Protein AF-A0A101XLK1-F1 (afdb_monomer_lite)

Foldseek 3Di:
DPPPVFDPADLLLLLLLLLLLVCCPPVVWDAPVVSVVVCVVVVDDDDPVVVVVSVVVCVVLVQWDADPPRTIHGALLVLLVLQCCVLVVVDDPPSRDPVSNVSSLCVLCVVQVNNVADSQLVSLVSVLQQQLCVVVVHDNSVSSVVCRVLDPLRSLVSQFDPDQDQPDFSLVRSCVNSDVVSNVSSVSNFLVSQVSCQVPADWDQAPQRKTWDKDWDDDDLVPTGIHTQWIADPVPGIGRDDPDPRVVVVRVCVSVVPPPPD

Radius of gyration: 22.34 Å; chains: 1; bounding box: 60×36×61 Å

pLDDT: mean 81.14, std 16.39, range [24.73, 98.19]

Sequence (262 aa):
MLLIHDINISYTQLLMLRLILYANHNIGQSSILKLYTQLYSDGIVISIATFYRRLNELIKGGFVGRGARGKYFVTNKGLLLILGLYLLSLFTNGAIDKETYRLALMELKKVWNLVEFSDEEVEAYLRLLFLVGKDYGLDYLNTMNIVSSLGYPKSVLLLLPDKVGGARFIMDDIIEHVGHDKEGLVKSAERVIAKAIIEYFPGITLPDGCRAVIMPRGNGAGNMKIKVLAVNCKLMGYTLRPGCPFMRDLLYSKLNGNFSSI

Structure (mmCIF, N/CA/C/O backbone):
data_AF-A0A101XLK1-F1
#
_entry.id   AF-A0A101XLK1-F1
#
loop_
_atom_site.group_PDB
_atom_site.id
_atom_site.type_symbol
_atom_site.label_atom_id
_atom_site.label_alt_id
_atom_site.label_comp_id
_atom_site.label_asym_id
_atom_site.label_entity_id
_atom_site.label_seq_id
_atom_site.pdbx_PDB_ins_code
_atom_site.Cartn_x
_atom_site.Cartn_y
_atom_site.Cartn_z
_atom_site.occupancy
_atom_site.B_iso_or_equiv
_atom_site.auth_seq_id
_atom_site.auth_comp_id
_atom_site.auth_asym_id
_atom_site.auth_atom_id
_atom_site.pdbx_PDB_model_num
ATOM 1 N N . MET A 1 1 ? 28.433 6.133 -5.435 1.00 24.73 1 MET A N 1
ATOM 2 C CA . MET A 1 1 ? 27.682 4.890 -5.710 1.00 24.73 1 MET A CA 1
ATOM 3 C C . MET A 1 1 ? 27.082 4.418 -4.393 1.00 24.73 1 MET A C 1
ATOM 5 O O . MET A 1 1 ? 27.740 3.699 -3.659 1.00 24.73 1 MET A O 1
ATOM 9 N N . LEU A 1 2 ? 25.891 4.909 -4.036 1.00 25.02 2 LEU A N 1
ATOM 10 C CA . LEU A 1 2 ? 25.140 4.368 -2.901 1.00 25.02 2 LEU A CA 1
ATOM 11 C C . LEU A 1 2 ? 24.513 3.058 -3.376 1.00 25.02 2 LEU A C 1
ATOM 13 O O . LEU A 1 2 ? 23.492 3.053 -4.061 1.00 25.02 2 LEU A O 1
ATOM 17 N N . LEU A 1 3 ? 25.213 1.960 -3.098 1.00 30.16 3 LEU A N 1
ATOM 18 C CA . LEU A 1 3 ? 24.625 0.631 -3.106 1.00 30.16 3 LEU A CA 1
ATOM 19 C C . LEU A 1 3 ? 23.573 0.624 -1.998 1.00 30.16 3 LEU A C 1
ATOM 21 O O . LEU A 1 3 ? 23.909 0.611 -0.817 1.00 30.16 3 LEU A O 1
ATOM 25 N N . ILE A 1 4 ? 22.298 0.644 -2.374 1.00 41.75 4 ILE A N 1
ATOM 26 C CA . ILE A 1 4 ? 21.279 0.077 -1.498 1.00 41.75 4 ILE A CA 1
ATOM 27 C C . ILE A 1 4 ? 21.577 -1.417 -1.527 1.00 41.75 4 ILE A C 1
ATOM 29 O O . ILE A 1 4 ? 21.299 -2.077 -2.527 1.00 41.75 4 ILE A O 1
ATOM 33 N N . HIS A 1 5 ? 22.229 -1.922 -0.482 1.00 42.91 5 HIS A N 1
ATOM 34 C CA . HIS A 1 5 ? 22.707 -3.303 -0.420 1.00 42.91 5 HIS A CA 1
ATOM 35 C C . HIS A 1 5 ? 21.589 -4.358 -0.529 1.00 42.91 5 HIS A C 1
ATOM 37 O O . HIS A 1 5 ? 21.897 -5.519 -0.773 1.00 42.91 5 HIS A O 1
ATOM 43 N N . ASP A 1 6 ? 20.317 -3.945 -0.508 1.00 48.28 6 ASP A N 1
ATOM 44 C CA . ASP A 1 6 ? 19.176 -4.859 -0.453 1.00 48.28 6 ASP A CA 1
ATOM 45 C C . ASP A 1 6 ? 18.206 -4.762 -1.643 1.00 48.28 6 ASP A C 1
ATOM 47 O O . ASP A 1 6 ? 17.243 -5.518 -1.699 1.00 48.28 6 ASP A O 1
ATOM 51 N N . ILE A 1 7 ? 18.422 -3.865 -2.619 1.00 56.25 7 ILE A N 1
ATOM 52 C CA . ILE A 1 7 ? 17.538 -3.727 -3.795 1.00 56.25 7 ILE A CA 1
ATOM 53 C C . ILE A 1 7 ? 18.343 -3.950 -5.078 1.00 56.25 7 ILE A C 1
ATOM 55 O O . ILE A 1 7 ? 18.965 -3.030 -5.604 1.00 56.25 7 ILE A O 1
ATOM 59 N N . ASN A 1 8 ? 18.292 -5.163 -5.638 1.00 64.81 8 ASN A N 1
ATOM 60 C CA . ASN A 1 8 ? 18.942 -5.488 -6.916 1.00 64.81 8 ASN A CA 1
ATOM 61 C C . ASN A 1 8 ? 18.138 -4.955 -8.126 1.00 64.81 8 ASN A C 1
ATOM 63 O O . ASN A 1 8 ? 17.680 -5.721 -8.976 1.00 64.81 8 ASN A O 1
ATOM 67 N N . ILE A 1 9 ? 17.906 -3.639 -8.172 1.00 74.69 9 ILE A N 1
ATOM 68 C CA . ILE A 1 9 ? 17.221 -2.945 -9.270 1.00 74.69 9 ILE A CA 1
ATOM 69 C C . ILE A 1 9 ? 18.115 -1.813 -9.766 1.00 74.69 9 ILE A C 1
ATOM 71 O O . ILE A 1 9 ? 18.479 -0.897 -9.033 1.00 74.69 9 ILE A O 1
ATOM 75 N N . SER A 1 10 ? 18.471 -1.879 -11.044 1.00 79.62 10 SER A N 1
ATOM 76 C CA . SER A 1 10 ? 19.316 -0.882 -11.696 1.00 79.62 10 SER A CA 1
ATOM 77 C C . SER A 1 10 ? 18.567 0.422 -11.979 1.00 79.62 10 SER A C 1
ATOM 79 O O . SER A 1 10 ? 17.358 0.440 -12.210 1.00 79.62 10 SER A O 1
ATOM 81 N N . TYR A 1 11 ? 19.314 1.522 -12.070 1.00 80.69 11 TYR A N 1
ATOM 82 C CA . TYR A 1 11 ? 18.792 2.830 -12.479 1.00 80.69 11 TYR A CA 1
ATOM 83 C C . TYR A 1 11 ? 17.993 2.769 -13.795 1.00 80.69 11 TYR A C 1
ATOM 85 O O . TYR A 1 11 ? 16.888 3.299 -13.890 1.00 80.69 11 TYR A O 1
ATOM 93 N N . THR A 1 12 ? 18.499 2.030 -14.788 1.00 82.06 12 THR A N 1
ATOM 94 C CA . THR A 1 12 ? 17.810 1.800 -16.068 1.00 82.06 12 THR A CA 1
ATOM 95 C C . THR A 1 12 ? 16.441 1.139 -15.887 1.00 82.06 12 THR A C 1
ATOM 97 O O . THR A 1 12 ? 15.495 1.485 -16.589 1.00 82.06 12 THR A O 1
ATOM 100 N N . GLN A 1 13 ? 16.312 0.203 -14.945 1.00 87.12 13 GLN A N 1
ATOM 101 C CA . GLN A 1 13 ? 15.046 -0.477 -14.665 1.00 87.12 13 GLN A CA 1
ATOM 102 C C . GLN A 1 13 ? 14.025 0.455 -14.004 1.00 87.12 13 GLN A C 1
ATOM 104 O O . GLN A 1 13 ? 12.844 0.390 -14.339 1.00 87.12 13 GLN A O 1
ATOM 109 N N . LEU A 1 14 ? 14.466 1.360 -13.126 1.00 87.62 14 LEU A N 1
ATOM 110 C CA . LEU A 1 14 ? 13.586 2.377 -12.538 1.00 87.62 14 LEU A CA 1
ATOM 111 C C . LEU A 1 14 ? 13.053 3.345 -13.597 1.00 87.62 14 LEU A C 1
ATOM 113 O O . LEU A 1 14 ? 11.867 3.667 -13.597 1.00 87.62 14 LEU A O 1
ATOM 117 N N . LEU A 1 15 ? 13.892 3.743 -14.554 1.00 86.06 15 LEU A N 1
ATOM 118 C CA . LEU A 1 15 ? 13.453 4.590 -15.663 1.00 86.06 15 LEU A CA 1
ATOM 119 C C . LEU A 1 15 ? 12.512 3.866 -16.626 1.00 86.06 15 LEU A C 1
ATOM 121 O O . LEU A 1 15 ? 11.534 4.452 -17.083 1.00 86.06 15 LEU A O 1
ATOM 125 N N . MET A 1 16 ? 12.733 2.574 -16.880 1.00 87.50 16 MET A N 1
ATOM 126 C CA . MET A 1 16 ? 11.768 1.754 -17.621 1.00 87.50 16 MET A CA 1
ATOM 127 C C . MET A 1 16 ? 10.406 1.715 -16.919 1.00 87.50 16 MET A C 1
ATOM 129 O O . MET A 1 16 ? 9.384 1.902 -17.576 1.00 87.50 16 MET A O 1
ATOM 133 N N . LEU A 1 17 ? 10.377 1.510 -15.597 1.00 89.69 17 LEU A N 1
ATOM 134 C CA . LEU A 1 17 ? 9.137 1.523 -14.813 1.00 89.69 17 LEU A CA 1
ATOM 135 C C . LEU A 1 17 ? 8.423 2.872 -14.905 1.00 89.69 17 LEU A C 1
ATOM 137 O O . LEU A 1 17 ? 7.226 2.908 -15.193 1.00 89.69 17 LEU A O 1
ATOM 141 N N . ARG A 1 18 ? 9.170 3.965 -14.728 1.00 89.75 18 ARG A N 1
ATOM 142 C CA . ARG A 1 18 ? 8.682 5.333 -14.898 1.00 89.75 18 ARG A CA 1
ATOM 143 C C . ARG A 1 18 ? 8.020 5.520 -16.265 1.00 89.75 18 ARG A C 1
ATOM 145 O O . ARG A 1 18 ? 6.866 5.929 -16.334 1.00 89.75 18 ARG A O 1
ATOM 152 N N . LEU A 1 19 ? 8.712 5.190 -17.352 1.00 87.38 19 LEU A N 1
ATOM 153 C CA . LEU A 1 19 ? 8.194 5.385 -18.710 1.00 87.38 19 LEU A CA 1
ATOM 154 C C . LEU A 1 19 ? 6.952 4.543 -19.003 1.00 87.38 19 LEU A C 1
ATOM 156 O O . LEU A 1 19 ? 6.006 5.035 -19.619 1.00 87.38 19 LEU A O 1
ATOM 160 N N . ILE A 1 20 ? 6.927 3.291 -18.540 1.00 88.25 20 ILE A N 1
ATOM 161 C CA . ILE A 1 20 ? 5.746 2.432 -18.666 1.00 88.25 20 ILE A CA 1
ATOM 162 C C . ILE A 1 20 ? 4.567 3.060 -17.912 1.00 88.25 20 ILE A C 1
ATOM 164 O O . ILE A 1 20 ? 3.471 3.127 -18.463 1.00 88.25 20 ILE A O 1
ATOM 168 N N . LEU A 1 21 ? 4.786 3.571 -16.696 1.00 89.50 21 LEU A N 1
ATOM 169 C CA . LEU A 1 21 ? 3.752 4.236 -15.902 1.00 89.50 21 LEU A CA 1
ATOM 170 C C . LEU A 1 21 ? 3.184 5.477 -16.611 1.00 89.50 21 LEU A C 1
ATOM 172 O O . LEU A 1 21 ? 1.970 5.567 -16.791 1.00 89.50 21 LEU A O 1
ATOM 176 N N . TYR A 1 22 ? 4.046 6.382 -17.086 1.00 86.62 22 TYR A N 1
ATOM 177 C CA . TYR A 1 22 ? 3.623 7.570 -17.841 1.00 86.62 22 TYR A CA 1
ATOM 178 C C . TYR A 1 22 ? 2.843 7.206 -19.107 1.00 86.62 22 TYR A C 1
ATOM 180 O O . TYR A 1 22 ? 1.817 7.817 -19.411 1.00 86.62 22 TYR A O 1
ATOM 188 N N . ALA A 1 23 ? 3.303 6.199 -19.849 1.00 82.75 23 ALA A N 1
ATOM 189 C CA . ALA A 1 23 ? 2.635 5.781 -21.072 1.00 82.75 23 ALA A CA 1
ATOM 190 C C . ALA A 1 23 ? 1.261 5.142 -20.819 1.00 82.75 23 ALA A C 1
ATOM 192 O O . ALA A 1 23 ? 0.337 5.347 -21.613 1.00 82.75 23 ALA A O 1
ATOM 193 N N . ASN A 1 24 ? 1.112 4.392 -19.723 1.00 81.31 24 ASN A N 1
ATOM 194 C CA . ASN A 1 24 ? -0.180 3.838 -19.315 1.00 81.31 24 ASN A CA 1
ATOM 195 C C . ASN A 1 24 ? -1.169 4.939 -18.944 1.00 81.31 24 ASN A C 1
ATOM 197 O O . ASN A 1 24 ? -2.341 4.823 -19.290 1.00 81.31 24 ASN A O 1
ATOM 201 N N . HIS A 1 25 ? -0.687 6.002 -18.296 1.00 79.62 25 HIS A N 1
ATOM 202 C CA . HIS A 1 25 ? -1.521 7.117 -17.870 1.00 79.62 25 HIS A CA 1
ATOM 203 C C . HIS A 1 25 ? -1.959 8.025 -19.033 1.00 79.62 25 HIS A C 1
ATOM 205 O O . HIS A 1 25 ? -3.143 8.312 -19.171 1.00 79.62 25 HIS A O 1
ATOM 211 N N . ASN A 1 26 ? -1.023 8.451 -19.891 1.00 71.31 26 ASN A N 1
ATOM 212 C CA . ASN A 1 26 ? -1.275 9.515 -20.874 1.00 71.31 26 ASN A CA 1
ATOM 213 C C . ASN A 1 26 ? -1.789 9.023 -22.231 1.00 71.31 26 ASN A C 1
ATOM 215 O O . ASN A 1 26 ? -2.557 9.707 -22.897 1.00 71.31 26 ASN A O 1
ATOM 219 N N . ILE A 1 27 ? -1.305 7.868 -22.689 1.00 61.38 27 ILE A N 1
ATOM 220 C CA . ILE A 1 27 ? -1.491 7.418 -24.082 1.00 61.38 27 ILE A CA 1
ATOM 221 C C . ILE A 1 27 ? -2.423 6.204 -24.132 1.00 61.38 27 ILE A C 1
ATOM 223 O O . ILE A 1 27 ? -2.911 5.821 -25.194 1.00 61.38 27 ILE A O 1
ATOM 227 N N . GLY A 1 28 ? -2.686 5.593 -22.972 1.00 54.44 28 GLY A N 1
ATOM 228 C CA . GLY A 1 28 ? -3.535 4.423 -22.867 1.00 54.44 28 GLY A CA 1
ATOM 229 C C . GLY A 1 28 ? -2.955 3.229 -23.613 1.00 54.44 28 GLY A C 1
ATOM 230 O O . GLY A 1 28 ? -3.745 2.523 -24.226 1.00 54.44 28 GLY A O 1
ATOM 231 N N . GLN A 1 29 ? -1.622 3.023 -23.564 1.00 57.56 29 GLN A N 1
ATOM 232 C CA . GLN A 1 29 ? -0.832 1.803 -23.870 1.00 57.56 29 GLN A CA 1
ATOM 233 C C . GLN A 1 29 ? 0.409 2.098 -24.754 1.00 57.56 29 GLN A C 1
ATOM 235 O O . GLN A 1 29 ? 0.290 2.627 -25.860 1.00 57.56 29 GLN A O 1
ATOM 240 N N . SER A 1 30 ? 1.610 1.702 -24.307 1.00 60.28 30 SER A N 1
ATOM 241 C CA . SER A 1 30 ? 2.875 1.860 -25.051 1.00 60.28 30 SER A CA 1
ATOM 242 C C . SER A 1 30 ? 3.284 0.617 -25.842 1.00 60.28 30 SER A C 1
ATOM 244 O O . SER A 1 30 ? 3.235 -0.509 -25.347 1.00 60.28 30 SER A O 1
ATOM 246 N N . SER A 1 31 ? 3.759 0.832 -27.072 1.00 69.12 31 SER A N 1
ATOM 247 C CA . SER A 1 31 ? 4.547 -0.168 -27.795 1.00 69.12 31 SER A CA 1
ATOM 248 C C . SER A 1 31 ? 6.003 -0.136 -27.320 1.00 69.12 31 SER A C 1
ATOM 250 O O . SER A 1 31 ? 6.532 0.916 -26.959 1.00 69.12 31 SER A O 1
ATOM 252 N N . ILE A 1 32 ? 6.672 -1.290 -27.363 1.00 72.75 32 ILE A N 1
ATOM 253 C CA . ILE A 1 32 ? 8.080 -1.449 -26.957 1.00 72.75 32 ILE A CA 1
ATOM 254 C C . ILE A 1 32 ? 8.998 -0.459 -27.672 1.00 72.75 32 ILE A C 1
ATOM 256 O O . ILE A 1 32 ? 9.883 0.122 -27.052 1.00 72.75 32 ILE A O 1
ATOM 260 N N . LEU A 1 33 ? 8.762 -0.249 -28.970 1.00 73.75 33 LEU A N 1
ATOM 261 C CA . LEU A 1 33 ? 9.582 0.638 -29.784 1.00 73.75 33 LEU A CA 1
ATOM 262 C C . LEU A 1 33 ? 9.508 2.087 -29.285 1.00 73.75 33 LEU A C 1
ATOM 264 O O . LEU A 1 33 ? 10.543 2.733 -29.194 1.00 73.75 33 LEU A O 1
ATOM 268 N N . LYS A 1 34 ? 8.319 2.558 -28.878 1.00 77.19 34 LYS A N 1
ATOM 269 C CA . LYS A 1 34 ? 8.143 3.902 -28.305 1.00 77.19 34 LYS A CA 1
ATOM 270 C C . LYS A 1 34 ? 8.862 4.054 -26.961 1.00 77.19 34 LYS A C 1
ATOM 272 O O . LYS A 1 34 ? 9.521 5.063 -26.739 1.00 77.19 34 LYS A O 1
ATOM 277 N N . LEU A 1 35 ? 8.774 3.043 -26.089 1.00 75.81 35 LEU A N 1
ATOM 278 C CA . LEU A 1 35 ? 9.487 3.042 -24.801 1.00 75.81 35 LEU A CA 1
ATOM 279 C C . LEU A 1 35 ? 11.005 3.080 -25.001 1.00 75.81 35 LEU A C 1
ATOM 281 O O . LEU A 1 35 ? 11.703 3.817 -24.310 1.00 75.81 35 LEU A O 1
ATOM 285 N N . TYR A 1 36 ? 11.508 2.302 -25.961 1.00 78.44 36 TYR A N 1
ATOM 286 C CA . TYR A 1 36 ? 12.926 2.276 -26.298 1.00 78.44 36 TYR A CA 1
ATOM 287 C C . TYR A 1 36 ? 13.409 3.621 -26.856 1.00 78.44 36 TYR A C 1
ATOM 289 O O . TYR A 1 36 ? 14.416 4.144 -26.383 1.00 78.44 36 TYR A O 1
ATOM 297 N N . THR A 1 37 ? 12.674 4.218 -27.803 1.00 78.75 37 THR A N 1
ATOM 298 C CA . THR A 1 37 ? 13.031 5.533 -28.360 1.00 78.75 37 THR A CA 1
ATOM 299 C C . THR A 1 37 ? 13.002 6.636 -27.307 1.00 78.75 37 THR A C 1
ATOM 301 O O . THR A 1 37 ? 13.847 7.522 -27.352 1.00 78.75 37 THR A O 1
ATOM 304 N N . GLN A 1 38 ? 12.078 6.564 -26.344 1.00 78.31 38 GLN A N 1
ATOM 305 C CA . GLN A 1 38 ? 11.965 7.562 -25.281 1.00 78.31 38 GLN A CA 1
ATOM 306 C C . GLN A 1 38 ? 13.104 7.450 -24.252 1.00 78.31 38 GLN A C 1
ATOM 308 O O . GLN A 1 38 ? 13.669 8.457 -23.847 1.00 78.31 38 GLN A O 1
ATOM 313 N N . LEU A 1 39 ? 13.541 6.234 -23.897 1.00 77.94 39 LEU A N 1
ATOM 314 C CA . LEU A 1 39 ? 14.769 6.069 -23.101 1.00 77.94 39 LEU A CA 1
ATOM 315 C C . LEU A 1 39 ? 16.001 6.631 -23.807 1.00 77.94 39 LEU A C 1
ATOM 317 O O . LEU A 1 39 ? 16.869 7.217 -23.162 1.00 77.94 39 LEU A O 1
ATOM 321 N N . TYR A 1 40 ? 16.088 6.418 -25.121 1.00 76.31 40 TYR A N 1
ATOM 322 C CA . TYR A 1 40 ? 17.202 6.915 -25.915 1.00 76.31 40 TYR A CA 1
ATOM 323 C C . TYR A 1 40 ? 17.210 8.450 -25.961 1.00 76.31 40 TYR A C 1
ATOM 325 O O . TYR A 1 40 ? 18.271 9.053 -25.812 1.00 76.31 40 TYR A O 1
ATOM 333 N N . SER A 1 41 ? 16.039 9.090 -26.102 1.00 75.69 41 SER A N 1
ATOM 334 C CA . SER A 1 41 ? 15.921 10.555 -26.042 1.00 75.69 41 SER A CA 1
ATOM 335 C C . SER A 1 41 ? 16.243 11.129 -24.663 1.00 75.69 41 SER A C 1
ATOM 337 O O . SER A 1 41 ? 16.791 12.223 -24.585 1.00 75.69 41 SER A O 1
ATOM 339 N N . ASP A 1 42 ? 15.986 10.373 -23.593 1.00 71.38 42 ASP A N 1
ATOM 340 C CA . ASP A 1 42 ? 16.315 10.753 -22.212 1.00 71.38 42 ASP A CA 1
ATOM 341 C C . ASP A 1 42 ? 17.815 10.555 -21.880 1.00 71.38 42 ASP A C 1
ATOM 343 O O . ASP A 1 42 ? 18.228 10.623 -20.722 1.00 71.38 42 ASP A O 1
ATOM 347 N N . GLY A 1 43 ? 18.651 10.297 -22.894 1.00 67.62 43 GLY A N 1
ATOM 348 C CA . GLY A 1 43 ? 20.106 10.195 -22.767 1.00 67.62 43 GLY A CA 1
ATOM 349 C C . GLY A 1 43 ? 20.617 8.816 -22.342 1.00 67.62 43 GLY A C 1
ATOM 350 O O . GLY A 1 43 ? 21.815 8.657 -22.103 1.00 67.62 43 GLY A O 1
ATOM 351 N N . ILE A 1 44 ? 19.750 7.797 -22.267 1.00 73.06 44 ILE A N 1
ATOM 352 C CA . ILE A 1 44 ? 20.163 6.426 -21.943 1.00 73.06 44 ILE A CA 1
ATOM 353 C C . ILE A 1 44 ? 20.459 5.643 -23.212 1.00 73.06 44 ILE A C 1
ATOM 355 O O . ILE A 1 44 ? 19.592 5.028 -23.837 1.00 73.06 44 ILE A O 1
ATOM 359 N N . VAL A 1 45 ? 21.744 5.606 -23.547 1.00 75.88 45 VAL A N 1
ATOM 360 C CA . VAL A 1 45 ? 22.259 4.849 -24.684 1.00 75.88 45 VAL A CA 1
ATOM 361 C C . VAL A 1 45 ? 22.475 3.392 -24.270 1.00 75.88 45 VAL A C 1
ATOM 363 O O . VAL A 1 45 ? 23.535 3.008 -23.778 1.00 75.88 45 VAL A O 1
ATOM 366 N N . ILE A 1 46 ? 21.450 2.560 -24.464 1.00 80.19 46 ILE A N 1
ATOM 367 C CA . ILE A 1 46 ? 21.552 1.099 -24.338 1.00 80.19 46 ILE A CA 1
ATOM 368 C C . ILE A 1 46 ? 21.180 0.411 -25.649 1.00 80.19 46 ILE A C 1
ATOM 370 O O . ILE A 1 46 ? 20.307 0.863 -26.396 1.00 80.19 46 ILE A O 1
ATOM 374 N N . SER A 1 47 ? 21.809 -0.735 -25.916 1.00 83.81 47 SER A N 1
ATOM 375 C CA . SER A 1 47 ? 21.402 -1.575 -27.041 1.00 83.81 47 SER A CA 1
ATOM 376 C C . SER A 1 47 ? 19.980 -2.099 -26.837 1.00 83.81 47 SER A C 1
ATOM 378 O O . SER A 1 47 ? 19.553 -2.366 -25.708 1.00 83.81 47 SER A O 1
ATOM 380 N N . ILE A 1 48 ? 19.255 -2.314 -27.935 1.00 82.94 48 ILE A N 1
ATOM 381 C CA . ILE A 1 48 ? 17.899 -2.872 -27.886 1.00 82.94 48 ILE A CA 1
ATOM 382 C C . ILE A 1 48 ? 17.867 -4.248 -27.195 1.00 82.94 48 ILE A C 1
ATOM 384 O O . ILE A 1 48 ? 16.957 -4.541 -26.424 1.00 82.94 48 ILE A O 1
ATOM 388 N N . ALA A 1 49 ? 18.914 -5.064 -27.368 1.00 84.56 49 ALA A N 1
ATOM 389 C CA . ALA A 1 49 ? 19.066 -6.339 -26.665 1.00 84.56 49 ALA A CA 1
ATOM 390 C C . ALA A 1 49 ? 19.164 -6.153 -25.139 1.00 84.56 49 ALA A C 1
ATOM 392 O O . ALA A 1 49 ? 18.529 -6.881 -24.372 1.00 84.56 49 ALA A O 1
ATOM 393 N N . THR A 1 50 ? 19.909 -5.139 -24.688 1.00 84.50 50 THR A N 1
ATOM 394 C CA . THR A 1 50 ? 20.010 -4.799 -23.261 1.00 84.50 50 THR A CA 1
ATOM 395 C C . THR A 1 50 ? 18.674 -4.301 -22.720 1.00 84.50 50 THR A C 1
ATOM 397 O O . THR A 1 50 ? 18.281 -4.712 -21.628 1.00 84.50 50 THR A O 1
ATOM 400 N N . PHE A 1 51 ? 17.949 -3.484 -23.492 1.00 85.44 51 PHE A N 1
ATOM 401 C CA . PHE A 1 51 ? 16.600 -3.041 -23.143 1.00 85.44 51 PHE A CA 1
ATOM 402 C C . PHE A 1 51 ? 15.670 -4.238 -22.898 1.00 85.44 51 PHE A C 1
ATOM 404 O O . PHE A 1 51 ? 15.084 -4.352 -21.821 1.00 85.44 51 PHE A O 1
ATOM 411 N N . TYR A 1 52 ? 15.601 -5.181 -23.846 1.00 86.62 52 TYR A N 1
ATOM 412 C CA . TYR A 1 52 ? 14.772 -6.381 -23.708 1.00 86.62 52 TYR A CA 1
ATOM 413 C C . TYR A 1 52 ? 15.178 -7.244 -22.513 1.00 86.62 52 TYR A C 1
ATOM 415 O O . TYR A 1 52 ? 14.308 -7.756 -21.806 1.00 86.62 52 TYR A O 1
ATOM 423 N N . ARG A 1 53 ? 16.483 -7.392 -22.249 1.00 87.44 53 ARG A N 1
ATOM 424 C CA . ARG A 1 53 ? 16.974 -8.142 -21.086 1.00 87.44 53 ARG A CA 1
ATOM 425 C C . ARG A 1 53 ? 16.497 -7.513 -19.775 1.00 87.44 53 ARG A C 1
ATOM 427 O O . ARG A 1 53 ? 15.918 -8.216 -18.952 1.00 87.44 53 ARG A O 1
ATOM 434 N N . ARG A 1 54 ? 16.670 -6.198 -19.608 1.00 87.56 54 ARG A N 1
ATOM 435 C CA . ARG A 1 54 ? 16.242 -5.471 -18.398 1.00 87.56 54 ARG A CA 1
ATOM 436 C C . ARG A 1 54 ? 14.727 -5.462 -18.219 1.00 87.56 54 ARG A C 1
ATOM 438 O O . ARG A 1 54 ? 14.247 -5.650 -17.103 1.00 87.56 54 ARG A O 1
ATOM 445 N N . LEU A 1 55 ? 13.975 -5.322 -19.309 1.00 88.44 55 LEU A N 1
ATOM 446 C CA . LEU A 1 55 ? 12.519 -5.438 -19.285 1.00 88.44 55 LEU A CA 1
ATOM 447 C C . LEU A 1 55 ? 12.079 -6.848 -18.860 1.00 88.44 55 LEU A C 1
ATOM 449 O O . LEU A 1 55 ? 11.184 -6.997 -18.033 1.00 88.44 55 LEU A O 1
ATOM 453 N N . ASN A 1 56 ? 12.732 -7.894 -19.372 1.00 89.19 56 ASN A N 1
ATOM 454 C CA . ASN A 1 56 ? 12.451 -9.271 -18.967 1.00 89.19 56 ASN A CA 1
ATOM 455 C C . ASN A 1 56 ? 12.792 -9.536 -17.495 1.00 89.19 56 ASN A C 1
ATOM 457 O O . ASN A 1 56 ? 12.067 -10.287 -16.849 1.00 89.19 56 ASN A O 1
ATOM 461 N N . GLU A 1 57 ? 13.841 -8.920 -16.949 1.00 90.75 57 GLU A N 1
ATOM 462 C CA . GLU A 1 57 ? 14.143 -8.971 -15.511 1.00 90.75 57 GLU A CA 1
ATOM 463 C C . GLU A 1 57 ? 13.017 -8.333 -14.680 1.00 90.75 57 GLU A C 1
ATOM 465 O O . GLU A 1 57 ? 12.563 -8.939 -13.711 1.00 90.75 57 GLU A O 1
ATOM 470 N N . LEU A 1 58 ? 12.496 -7.171 -15.096 1.00 90.88 58 LEU A N 1
ATOM 471 C CA . LEU A 1 58 ? 11.356 -6.518 -14.435 1.00 90.88 58 LEU A CA 1
ATOM 472 C C . LEU A 1 58 ? 10.085 -7.376 -14.464 1.00 90.88 58 LEU A C 1
ATOM 474 O O . LEU A 1 58 ? 9.340 -7.419 -13.484 1.00 90.88 58 LEU A O 1
ATOM 478 N N . ILE A 1 59 ? 9.850 -8.077 -15.575 1.00 91.44 59 ILE A N 1
ATOM 479 C CA . ILE A 1 59 ? 8.701 -8.975 -15.740 1.00 91.44 59 ILE A CA 1
ATOM 480 C C . ILE A 1 59 ? 8.858 -10.220 -14.871 1.00 91.44 59 ILE A C 1
ATOM 482 O O . ILE A 1 59 ? 7.932 -10.577 -14.148 1.00 91.44 59 ILE A O 1
ATOM 486 N N . LYS A 1 60 ? 10.039 -10.852 -14.882 1.00 90.50 60 LYS A N 1
ATOM 487 C CA . LYS A 1 60 ? 10.346 -11.998 -14.011 1.00 90.50 60 LYS A CA 1
ATOM 488 C C . LYS A 1 60 ? 10.253 -11.628 -12.530 1.00 90.50 60 LYS A C 1
ATOM 490 O O . LYS A 1 60 ? 9.768 -12.424 -11.738 1.00 90.50 60 LYS A O 1
ATOM 495 N N . GLY A 1 61 ? 10.670 -10.414 -12.167 1.00 88.06 61 GLY A N 1
ATOM 496 C CA . GLY A 1 61 ? 10.536 -9.875 -10.812 1.00 88.06 61 GLY A CA 1
ATOM 497 C C . GLY A 1 61 ? 9.099 -9.520 -10.414 1.00 88.06 61 GLY A C 1
ATOM 498 O O . GLY A 1 61 ? 8.848 -9.236 -9.241 1.00 88.06 61 GLY A O 1
ATOM 499 N N . GLY A 1 62 ? 8.157 -9.545 -11.363 1.00 90.25 62 GLY A N 1
ATOM 500 C CA . GLY A 1 62 ? 6.745 -9.245 -11.143 1.00 90.25 62 GLY A CA 1
ATOM 501 C C . GLY A 1 62 ? 6.421 -7.755 -11.042 1.00 90.25 62 GLY A C 1
ATOM 502 O O . GLY A 1 62 ? 5.316 -7.424 -10.631 1.00 90.25 62 GLY A O 1
ATOM 503 N N . PHE A 1 63 ? 7.345 -6.855 -11.395 1.00 91.94 63 PHE A N 1
ATOM 504 C CA . PHE A 1 63 ? 7.144 -5.397 -11.351 1.00 91.94 63 PHE A CA 1
ATOM 505 C C . PHE A 1 63 ? 6.400 -4.860 -12.581 1.00 91.94 63 PHE A C 1
ATOM 507 O O . PHE A 1 63 ? 5.727 -3.832 -12.513 1.00 91.94 63 PHE A O 1
ATOM 514 N N . VAL A 1 64 ? 6.518 -5.567 -13.708 1.00 92.25 64 VAL A N 1
ATOM 515 C CA . VAL A 1 64 ? 5.849 -5.246 -14.972 1.00 92.25 64 VAL A CA 1
ATOM 516 C C . VAL A 1 64 ? 5.043 -6.452 -15.441 1.00 92.25 64 VAL A C 1
ATOM 518 O O . VAL A 1 64 ? 5.562 -7.563 -15.530 1.00 92.25 64 VAL A O 1
ATOM 521 N N . GLY A 1 65 ? 3.776 -6.224 -15.772 1.00 89.38 65 GLY A N 1
ATOM 522 C CA . GLY A 1 65 ? 2.889 -7.201 -16.384 1.00 89.38 65 GLY A CA 1
ATOM 523 C C . GLY A 1 65 ? 2.857 -7.068 -17.905 1.00 89.38 65 GLY A C 1
ATOM 524 O O . GLY A 1 65 ? 3.121 -5.998 -18.462 1.00 89.38 65 GLY A O 1
ATOM 525 N N . ARG A 1 66 ? 2.517 -8.167 -18.586 1.00 86.94 66 ARG A N 1
ATOM 526 C CA . ARG A 1 66 ? 2.239 -8.188 -20.028 1.00 86.94 66 ARG A CA 1
ATOM 527 C C . ARG A 1 66 ? 0.732 -8.267 -20.248 1.00 86.94 66 ARG A C 1
ATOM 529 O O . ARG A 1 66 ? 0.098 -9.230 -19.831 1.00 86.94 66 ARG A O 1
ATOM 536 N N . GLY A 1 67 ? 0.174 -7.253 -20.895 1.00 78.31 67 GLY A N 1
ATOM 537 C CA . GLY A 1 67 ? -1.199 -7.238 -21.389 1.00 78.31 67 GLY A CA 1
ATOM 538 C C . GLY A 1 67 ? -1.312 -7.788 -22.815 1.00 78.31 67 GLY A C 1
ATOM 539 O O . GLY A 1 67 ? -0.323 -8.152 -23.458 1.00 78.31 67 GLY A O 1
ATOM 540 N N . ALA A 1 68 ? -2.538 -7.815 -23.338 1.00 72.12 68 ALA A N 1
ATOM 541 C CA . ALA A 1 68 ? -2.805 -8.250 -24.706 1.00 72.12 68 ALA A CA 1
ATOM 542 C C . ALA A 1 68 ? -2.086 -7.365 -25.746 1.00 72.12 68 ALA A C 1
ATOM 544 O O . ALA A 1 68 ? -1.903 -6.165 -25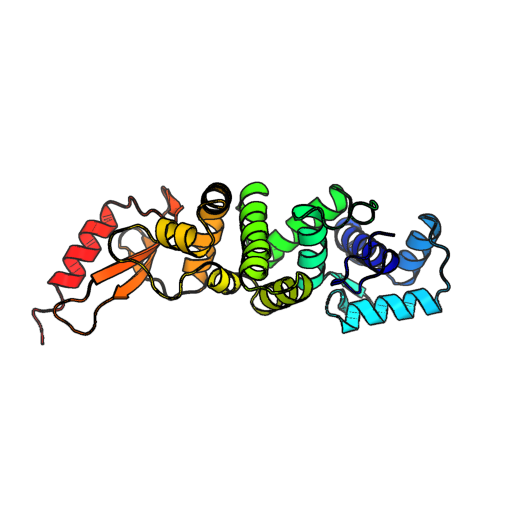.544 1.00 72.12 68 ALA A O 1
ATOM 545 N N . ARG A 1 69 ? -1.723 -7.953 -26.897 1.00 70.50 69 ARG A N 1
ATOM 546 C CA . ARG A 1 69 ? -1.103 -7.258 -28.048 1.00 70.50 69 ARG A CA 1
ATOM 547 C C . ARG A 1 69 ? 0.245 -6.577 -27.743 1.00 70.50 69 ARG A C 1
ATOM 549 O O . ARG A 1 69 ? 0.537 -5.521 -28.294 1.00 70.50 69 ARG A O 1
ATOM 556 N N . GLY A 1 70 ? 1.070 -7.179 -26.881 1.00 69.44 70 GLY A N 1
ATOM 557 C CA . GLY A 1 70 ? 2.443 -6.710 -26.632 1.00 69.44 70 GLY A CA 1
ATOM 558 C C . GLY A 1 70 ? 2.525 -5.430 -25.801 1.00 69.44 70 GLY A C 1
ATOM 559 O O . GLY A 1 70 ? 3.445 -4.634 -25.974 1.00 69.44 70 GLY A O 1
ATOM 560 N N . LYS A 1 71 ? 1.538 -5.218 -24.930 1.00 79.69 71 LYS A N 1
ATOM 561 C CA . LYS A 1 71 ? 1.422 -4.030 -24.085 1.00 79.69 71 LYS A CA 1
ATOM 562 C C . LYS A 1 71 ? 1.931 -4.331 -22.685 1.00 79.69 71 LYS A C 1
ATOM 564 O O . LYS A 1 71 ? 1.809 -5.461 -22.215 1.00 79.69 71 LYS A O 1
ATOM 569 N N . TYR A 1 72 ? 2.491 -3.331 -22.021 1.00 86.25 72 TYR A N 1
ATOM 570 C CA . TYR A 1 72 ? 3.119 -3.491 -20.712 1.00 86.25 72 TYR A CA 1
ATOM 571 C C . TYR A 1 72 ? 2.446 -2.583 -19.704 1.00 86.25 72 TYR A C 1
ATOM 573 O O . TYR A 1 72 ? 2.136 -1.442 -20.026 1.00 86.25 72 TYR A O 1
ATOM 581 N N . PHE A 1 73 ? 2.247 -3.080 -18.490 1.00 88.19 73 PHE A N 1
ATOM 582 C CA . PHE A 1 73 ? 1.710 -2.285 -17.396 1.00 88.19 73 PHE A CA 1
ATOM 583 C C . PHE A 1 73 ? 2.537 -2.456 -16.129 1.00 88.19 73 PHE A C 1
ATOM 585 O O . PHE A 1 73 ? 3.175 -3.490 -15.934 1.00 88.19 73 PHE A O 1
ATOM 592 N N . VAL A 1 74 ? 2.548 -1.437 -15.274 1.00 91.81 74 VAL A N 1
ATOM 593 C CA . VAL A 1 74 ? 3.185 -1.536 -13.957 1.00 91.81 74 VAL A CA 1
ATOM 594 C C . VAL A 1 74 ? 2.233 -2.288 -13.030 1.00 91.81 74 VAL A C 1
ATOM 596 O O . VAL A 1 74 ? 1.056 -1.949 -12.946 1.00 91.81 74 VAL A O 1
ATOM 599 N N . THR A 1 75 ? 2.716 -3.345 -12.381 1.00 93.25 75 THR A N 1
ATOM 600 C CA . THR A 1 75 ? 1.906 -4.137 -11.441 1.00 93.25 75 THR A CA 1
ATOM 601 C C . THR A 1 75 ? 1.809 -3.443 -10.082 1.00 93.25 75 THR A C 1
ATOM 603 O O . THR A 1 75 ? 2.574 -2.522 -9.801 1.00 93.25 75 THR A O 1
ATOM 606 N N . ASN A 1 76 ? 0.964 -3.949 -9.176 1.00 92.38 76 ASN A N 1
ATOM 607 C CA . ASN A 1 76 ? 0.932 -3.493 -7.777 1.00 92.38 76 ASN A CA 1
ATOM 608 C C . ASN A 1 76 ? 2.317 -3.517 -7.125 1.00 92.38 76 ASN A C 1
ATOM 610 O O . ASN A 1 76 ? 2.696 -2.570 -6.444 1.00 92.38 76 ASN A O 1
ATOM 614 N N . LYS A 1 77 ? 3.106 -4.562 -7.394 1.00 92.94 77 LYS A N 1
ATOM 615 C CA . LYS A 1 77 ? 4.483 -4.673 -6.910 1.00 92.94 77 LYS A CA 1
ATOM 616 C C . LYS A 1 77 ? 5.375 -3.552 -7.446 1.00 92.94 77 LYS A C 1
ATOM 618 O O . LYS A 1 77 ? 6.168 -2.986 -6.703 1.00 92.94 77 LYS A O 1
ATOM 623 N N . GLY A 1 78 ? 5.243 -3.231 -8.734 1.00 93.25 78 GLY A N 1
ATOM 624 C CA . GLY A 1 78 ? 5.959 -2.123 -9.369 1.00 93.25 78 GLY A CA 1
ATOM 625 C C . GLY A 1 78 ? 5.558 -0.758 -8.810 1.00 93.25 78 GLY A C 1
ATOM 626 O O . GLY A 1 78 ? 6.428 0.072 -8.560 1.00 93.25 78 GLY A O 1
ATOM 627 N N . LEU A 1 79 ? 4.266 -0.543 -8.552 1.00 94.56 79 LEU A N 1
ATOM 628 C CA . LEU A 1 79 ? 3.764 0.684 -7.928 1.00 94.56 79 LEU A CA 1
ATOM 629 C C . LEU A 1 79 ? 4.304 0.833 -6.500 1.00 94.56 79 LEU A C 1
ATOM 631 O O . LEU A 1 79 ? 4.846 1.880 -6.160 1.00 94.56 79 LEU A O 1
ATOM 635 N N . LEU A 1 80 ? 4.238 -0.230 -5.692 1.00 93.81 80 LEU A N 1
ATOM 636 C CA . LEU A 1 80 ? 4.774 -0.246 -4.328 1.00 93.81 80 LEU A CA 1
ATOM 637 C C . LEU A 1 80 ? 6.282 0.006 -4.291 1.00 93.81 80 LEU A C 1
ATOM 639 O O . LEU A 1 80 ? 6.747 0.728 -3.414 1.00 93.81 80 LEU A O 1
ATOM 643 N N . LEU A 1 81 ? 7.036 -0.532 -5.256 1.00 91.56 81 LEU A N 1
ATOM 644 C CA . LEU A 1 81 ? 8.461 -0.244 -5.391 1.00 91.56 81 LEU A CA 1
ATOM 645 C C . LEU A 1 81 ? 8.707 1.257 -5.582 1.00 91.56 81 LEU A C 1
ATOM 647 O O . LEU A 1 81 ? 9.506 1.833 -4.849 1.00 91.56 81 LEU A O 1
ATOM 651 N N . ILE A 1 82 ? 8.029 1.880 -6.553 1.00 91.94 82 ILE A N 1
ATOM 652 C CA . ILE A 1 82 ? 8.161 3.317 -6.841 1.00 91.94 82 ILE A CA 1
ATOM 653 C C . ILE A 1 82 ? 7.815 4.139 -5.595 1.00 91.94 82 ILE A C 1
ATOM 655 O O . ILE A 1 82 ? 8.569 5.033 -5.210 1.00 91.94 82 ILE A O 1
ATOM 659 N N . LEU A 1 83 ? 6.693 3.808 -4.953 1.00 92.94 83 LEU A N 1
ATOM 660 C CA . LEU A 1 83 ? 6.181 4.525 -3.792 1.00 92.94 83 LEU A CA 1
ATOM 661 C C . LEU A 1 83 ? 7.117 4.419 -2.595 1.00 92.94 83 LEU A C 1
ATOM 663 O O . LEU A 1 83 ? 7.472 5.443 -2.022 1.00 92.94 83 LEU A O 1
ATOM 667 N N . GLY A 1 84 ? 7.562 3.221 -2.221 1.00 89.31 84 GLY A N 1
ATOM 668 C CA . GLY A 1 84 ? 8.429 3.080 -1.056 1.00 89.31 84 GLY A CA 1
ATOM 669 C C . GLY A 1 84 ? 9.845 3.620 -1.293 1.00 89.31 84 GLY A C 1
ATOM 670 O O . GLY A 1 84 ? 10.416 4.190 -0.365 1.00 89.31 84 GLY A O 1
ATOM 671 N N . LEU A 1 85 ? 10.378 3.578 -2.526 1.00 87.88 85 LEU A N 1
ATOM 672 C CA . LEU A 1 85 ? 11.649 4.245 -2.852 1.00 87.88 85 LEU A CA 1
ATOM 673 C C . LEU A 1 85 ? 11.574 5.761 -2.619 1.00 87.88 85 LEU A C 1
ATOM 675 O O . LEU A 1 85 ? 12.536 6.342 -2.113 1.00 87.88 85 LEU A O 1
ATOM 679 N N . TYR A 1 86 ? 10.441 6.383 -2.965 1.00 89.25 86 TYR A N 1
ATOM 680 C CA . TYR A 1 86 ? 10.205 7.811 -2.755 1.00 89.25 86 TYR A CA 1
ATOM 681 C C . TYR A 1 86 ? 9.897 8.139 -1.284 1.00 89.25 86 TYR A C 1
ATOM 683 O O . TYR A 1 86 ? 10.536 9.007 -0.697 1.00 89.25 86 TYR A O 1
ATOM 691 N N . LEU A 1 87 ? 8.957 7.422 -0.658 1.00 88.19 87 LEU A N 1
ATOM 692 C CA . LEU A 1 87 ? 8.478 7.700 0.703 1.00 88.19 87 LEU A CA 1
ATOM 693 C C . LEU A 1 87 ? 9.552 7.495 1.775 1.00 88.19 87 LEU A C 1
ATOM 695 O O . LEU A 1 87 ? 9.579 8.232 2.763 1.00 88.19 87 LEU A O 1
ATOM 699 N N . LEU A 1 88 ? 10.427 6.506 1.594 1.00 83.00 88 LEU A N 1
ATOM 700 C CA . LEU A 1 88 ? 11.506 6.198 2.534 1.00 83.00 88 LEU A CA 1
ATOM 701 C C . LEU A 1 88 ? 12.823 6.902 2.184 1.00 83.00 88 LEU A C 1
ATOM 703 O O . LEU A 1 88 ? 13.839 6.631 2.821 1.00 83.00 88 LEU A O 1
ATOM 707 N N . SER A 1 89 ? 12.823 7.776 1.171 1.00 77.12 89 SER A N 1
ATOM 708 C CA . SER A 1 89 ? 14.014 8.487 0.690 1.00 77.12 89 SER A CA 1
ATOM 709 C C . SER A 1 89 ? 15.193 7.558 0.370 1.00 77.12 89 SER A C 1
ATOM 711 O O . SER A 1 89 ? 16.354 7.943 0.502 1.00 77.12 89 SER A O 1
ATOM 713 N N . LEU A 1 90 ? 14.908 6.322 -0.056 1.00 67.25 90 LEU A N 1
ATOM 714 C CA . LEU A 1 90 ? 15.934 5.312 -0.325 1.00 67.25 90 LEU A CA 1
ATOM 715 C C . LEU A 1 90 ? 16.709 5.612 -1.612 1.00 67.25 90 LEU A C 1
ATOM 717 O O . LEU A 1 90 ? 17.820 5.119 -1.780 1.00 67.25 90 LEU A O 1
ATOM 721 N N . PHE A 1 91 ? 16.152 6.422 -2.519 1.00 64.19 91 PHE A N 1
ATOM 722 C CA . PHE A 1 91 ? 16.762 6.713 -3.814 1.00 64.19 91 PHE A CA 1
ATOM 723 C C . PHE A 1 91 ? 16.848 8.219 -4.082 1.00 64.19 91 PHE A C 1
ATOM 725 O O . PHE A 1 91 ? 15.839 8.884 -4.291 1.00 64.19 91 PHE A O 1
ATOM 732 N N . THR A 1 92 ? 18.067 8.756 -4.132 1.00 57.28 92 THR A N 1
ATOM 733 C CA . THR A 1 92 ? 18.329 10.199 -4.291 1.00 57.28 92 THR A CA 1
ATOM 734 C C . THR A 1 92 ? 18.755 10.607 -5.706 1.00 57.28 92 THR A C 1
ATOM 736 O O . THR A 1 92 ? 18.904 11.791 -5.986 1.00 57.28 92 THR A O 1
ATOM 739 N N . ASN A 1 93 ? 18.904 9.657 -6.637 1.00 64.38 93 ASN A N 1
ATOM 740 C CA . ASN A 1 93 ? 19.476 9.916 -7.970 1.00 64.38 93 ASN A CA 1
ATOM 741 C C . ASN A 1 93 ? 18.452 10.378 -9.034 1.00 64.38 93 ASN A C 1
ATOM 743 O O . ASN A 1 93 ? 18.712 10.238 -10.224 1.00 64.38 93 ASN A O 1
ATOM 747 N N . GLY A 1 94 ? 17.262 10.854 -8.648 1.00 66.00 94 GLY A N 1
ATOM 748 C CA . GLY A 1 94 ? 16.291 11.460 -9.578 1.00 66.00 94 GLY A CA 1
ATOM 749 C C . GLY A 1 94 ? 15.539 10.514 -10.532 1.00 66.00 94 GLY A C 1
ATOM 750 O O . GLY A 1 94 ? 14.723 10.983 -11.321 1.00 66.00 94 GLY A O 1
ATOM 751 N N . ALA A 1 95 ? 15.750 9.191 -10.459 1.00 69.56 95 ALA A N 1
ATOM 752 C CA . ALA A 1 95 ? 15.021 8.222 -11.295 1.00 69.56 95 ALA A CA 1
ATOM 753 C C . ALA A 1 95 ? 13.500 8.271 -11.072 1.00 69.56 95 ALA A C 1
ATOM 755 O O . ALA A 1 95 ? 12.721 8.160 -12.020 1.00 69.56 95 ALA A O 1
ATOM 756 N N . ILE A 1 96 ? 13.096 8.437 -9.809 1.00 84.12 96 ILE A N 1
ATOM 757 C CA . ILE A 1 96 ? 11.709 8.595 -9.378 1.00 84.12 96 ILE A CA 1
ATOM 758 C C . ILE A 1 96 ? 11.536 10.041 -8.924 1.00 84.12 96 ILE A C 1
ATOM 760 O O . ILE A 1 96 ? 12.026 10.428 -7.864 1.00 84.12 96 ILE A O 1
ATOM 764 N N . ASP A 1 97 ? 10.872 10.844 -9.749 1.00 86.50 97 ASP A N 1
ATOM 765 C CA . ASP A 1 97 ? 10.525 12.223 -9.411 1.00 86.50 97 ASP A CA 1
ATOM 766 C C . ASP A 1 97 ? 9.132 12.320 -8.775 1.00 86.50 97 ASP A C 1
ATOM 768 O O . ASP A 1 97 ? 8.376 11.346 -8.715 1.00 86.50 97 ASP A O 1
ATOM 772 N N . LYS A 1 98 ? 8.790 13.523 -8.295 1.00 89.06 98 LYS A N 1
ATOM 773 C CA . LYS A 1 98 ? 7.504 13.804 -7.642 1.00 89.06 98 LYS A CA 1
ATOM 774 C C . LYS A 1 98 ? 6.306 13.451 -8.528 1.00 89.06 98 LYS A C 1
ATOM 776 O O . LYS A 1 98 ? 5.283 13.010 -8.017 1.00 89.06 98 LYS A O 1
ATOM 781 N N . GLU A 1 99 ? 6.426 13.618 -9.842 1.00 90.44 99 GLU A N 1
ATOM 782 C CA . GLU A 1 99 ? 5.335 13.311 -10.766 1.00 90.44 99 GLU A CA 1
ATOM 783 C C . GLU A 1 99 ? 5.182 11.798 -10.982 1.00 90.44 99 GLU A C 1
ATOM 785 O O . GLU A 1 99 ? 4.074 11.274 -10.902 1.00 90.44 99 GLU A O 1
ATOM 790 N N . THR A 1 100 ? 6.289 11.064 -11.134 1.00 91.44 100 THR A N 1
ATOM 791 C CA . THR A 1 100 ? 6.288 9.590 -11.182 1.00 91.44 100 THR A CA 1
ATOM 792 C C . THR A 1 100 ? 5.666 9.012 -9.915 1.00 91.44 100 THR A C 1
ATOM 794 O O . THR A 1 100 ? 4.851 8.092 -9.975 1.00 91.44 100 THR A O 1
ATOM 797 N N . TYR A 1 101 ? 6.029 9.586 -8.770 1.00 93.44 101 TYR A N 1
ATOM 798 C CA . TYR A 1 101 ? 5.463 9.263 -7.473 1.00 93.44 101 TYR A CA 1
ATOM 799 C C . TYR A 1 101 ? 3.942 9.499 -7.424 1.00 93.44 101 TYR A C 1
ATOM 801 O O . TYR A 1 101 ? 3.187 8.581 -7.102 1.00 93.44 101 TYR A O 1
ATOM 809 N N . ARG A 1 102 ? 3.482 10.697 -7.809 1.00 94.19 102 ARG A N 1
ATOM 810 C CA . ARG A 1 102 ? 2.060 11.075 -7.810 1.00 94.19 102 ARG A CA 1
ATOM 811 C C . ARG A 1 102 ? 1.225 10.154 -8.701 1.00 94.19 102 ARG A C 1
ATOM 813 O O . ARG A 1 102 ? 0.150 9.710 -8.301 1.00 94.19 102 ARG A O 1
ATOM 820 N N . LEU A 1 103 ? 1.735 9.825 -9.889 1.00 94.31 103 LEU A N 1
ATOM 821 C CA . LEU A 1 103 ? 1.092 8.875 -10.796 1.00 94.31 103 LEU A CA 1
ATOM 822 C C . LEU A 1 103 ? 1.015 7.475 -10.184 1.00 94.31 103 LEU A C 1
ATOM 824 O O . LEU A 1 103 ? -0.029 6.831 -10.272 1.00 94.31 103 LEU A O 1
ATOM 828 N N . ALA A 1 104 ? 2.088 7.015 -9.537 1.00 95.88 104 ALA A N 1
ATOM 829 C CA . ALA A 1 104 ? 2.102 5.702 -8.907 1.00 95.88 104 ALA A CA 1
ATOM 830 C C . ALA A 1 104 ? 1.088 5.620 -7.758 1.00 95.88 104 ALA A C 1
ATOM 832 O O . ALA A 1 104 ? 0.378 4.620 -7.646 1.00 95.88 104 ALA A O 1
ATOM 833 N N . LEU A 1 105 ? 0.980 6.681 -6.950 1.00 96.88 105 LEU A N 1
ATOM 834 C CA . LEU A 1 105 ? 0.034 6.749 -5.837 1.00 96.88 105 LEU A CA 1
ATOM 835 C C . LEU A 1 105 ? -1.403 6.734 -6.350 1.00 96.88 105 LEU A C 1
ATOM 837 O O . LEU A 1 105 ? -2.219 5.946 -5.882 1.00 96.88 105 LEU A O 1
ATOM 841 N N . MET A 1 106 ? -1.699 7.554 -7.355 1.00 96.12 106 MET A N 1
ATOM 842 C CA . MET A 1 106 ? -3.020 7.611 -7.970 1.00 96.12 106 MET A CA 1
ATOM 843 C C . MET A 1 106 ? -3.434 6.261 -8.572 1.00 96.12 106 MET A C 1
ATOM 845 O O . MET A 1 106 ? -4.566 5.825 -8.358 1.00 96.12 106 MET A O 1
ATOM 849 N N . GLU A 1 107 ? -2.549 5.586 -9.310 1.00 95.12 107 GLU A N 1
ATOM 850 C CA . GLU A 1 107 ? -2.857 4.264 -9.865 1.00 95.12 107 GLU A CA 1
ATOM 851 C C . GLU A 1 107 ? -3.029 3.215 -8.760 1.00 95.12 107 GLU A C 1
ATOM 853 O O . GLU A 1 107 ? -3.988 2.443 -8.803 1.00 95.12 107 GLU A O 1
ATOM 858 N N . LEU A 1 108 ? -2.194 3.232 -7.714 1.00 96.38 108 LEU A N 1
ATOM 859 C CA . LEU A 1 108 ? -2.365 2.325 -6.577 1.00 96.38 108 LEU A CA 1
ATOM 860 C C . LEU A 1 108 ? -3.704 2.565 -5.868 1.00 96.38 108 LEU A C 1
ATOM 862 O O . LEU A 1 108 ? -4.417 1.604 -5.587 1.00 96.38 108 LEU A O 1
ATOM 866 N N . LYS A 1 109 ? -4.092 3.829 -5.643 1.00 97.25 109 LYS A N 1
ATOM 867 C CA . LYS A 1 109 ? -5.390 4.186 -5.052 1.00 97.25 109 LYS A CA 1
ATOM 868 C C . LYS A 1 109 ? -6.552 3.637 -5.870 1.00 97.25 109 LYS A C 1
ATOM 870 O O . LYS A 1 109 ? -7.516 3.157 -5.285 1.00 97.25 109 LYS A O 1
ATOM 875 N N . LYS A 1 110 ? -6.473 3.659 -7.202 1.00 95.12 110 LYS A N 1
ATOM 876 C CA . LYS A 1 110 ? -7.500 3.038 -8.054 1.00 95.12 110 LYS A CA 1
ATOM 877 C C . LYS A 1 110 ? -7.540 1.526 -7.859 1.00 95.12 110 LYS A C 1
ATOM 879 O O . LYS A 1 110 ? -8.612 0.986 -7.605 1.00 95.12 110 LYS A O 1
ATOM 884 N N . VAL A 1 111 ? -6.389 0.851 -7.933 1.00 93.69 111 VAL A N 1
ATOM 885 C CA . VAL A 1 111 ? -6.338 -0.618 -7.827 1.00 93.69 111 VAL A CA 1
ATOM 886 C C . VAL A 1 111 ? -6.759 -1.111 -6.441 1.00 93.69 111 VAL A C 1
ATOM 888 O O . VAL A 1 111 ? -7.384 -2.161 -6.328 1.00 93.69 111 VAL A O 1
ATOM 891 N N . TRP A 1 112 ? -6.448 -0.358 -5.388 1.00 95.81 112 TRP A N 1
ATOM 892 C CA . TRP A 1 112 ? -6.807 -0.690 -4.007 1.00 95.81 112 TRP A CA 1
ATOM 893 C C . TRP A 1 112 ? -8.162 -0.120 -3.573 1.00 95.81 112 TRP A C 1
ATOM 895 O O . TRP A 1 112 ? -8.527 -0.254 -2.411 1.00 95.81 112 TRP A O 1
ATOM 905 N N . ASN A 1 113 ? -8.920 0.509 -4.478 1.00 96.50 113 ASN A N 1
ATOM 906 C CA . ASN A 1 113 ? -10.203 1.143 -4.165 1.00 96.50 113 ASN A CA 1
ATOM 907 C C . ASN A 1 113 ? -10.112 2.187 -3.023 1.00 96.50 113 ASN A C 1
ATOM 909 O O . ASN A 1 113 ? -10.981 2.285 -2.159 1.00 96.50 113 ASN A O 1
ATOM 913 N N . LEU A 1 114 ? -9.045 2.987 -3.011 1.00 97.44 114 LEU A N 1
ATOM 914 C CA . LEU A 1 114 ? -8.753 4.034 -2.024 1.00 97.44 114 LEU A CA 1
ATOM 915 C C . LEU A 1 114 ? -8.886 5.456 -2.595 1.00 97.44 114 LEU A C 1
ATOM 917 O O . LEU A 1 114 ? -8.343 6.407 -2.040 1.00 97.44 114 LEU A O 1
ATOM 921 N N . VAL A 1 115 ? -9.588 5.620 -3.719 1.00 96.62 115 VAL A N 1
ATOM 922 C CA . VAL A 1 115 ? -9.737 6.919 -4.406 1.00 96.62 115 VAL A CA 1
ATOM 923 C C . VAL A 1 115 ? -10.414 7.977 -3.519 1.00 96.62 115 VAL A C 1
ATOM 925 O O . VAL A 1 115 ? -10.123 9.159 -3.663 1.00 96.62 115 VAL A O 1
ATOM 928 N N . GLU A 1 116 ? -11.263 7.557 -2.577 1.00 94.62 116 GLU A N 1
ATOM 929 C CA . GLU A 1 116 ? -11.988 8.427 -1.633 1.00 94.62 116 GLU A CA 1
ATOM 930 C C . GLU A 1 116 ? -11.137 8.992 -0.478 1.00 94.62 116 GLU A C 1
ATOM 932 O O . GLU A 1 116 ? -11.588 9.885 0.242 1.00 94.62 116 GLU A O 1
ATOM 937 N N . PHE A 1 117 ? -9.923 8.474 -0.276 1.00 97.00 117 PHE A N 1
ATOM 938 C CA . PHE A 1 117 ? -9.013 8.930 0.779 1.00 97.00 117 PHE A CA 1
ATOM 939 C C . PHE A 1 117 ? -8.072 10.010 0.258 1.00 97.00 117 PHE A C 1
ATOM 941 O O . PHE A 1 117 ? -7.780 10.057 -0.942 1.00 97.00 117 PHE A O 1
ATOM 948 N N . SER A 1 118 ? -7.578 10.871 1.146 1.00 97.44 118 SER A N 1
ATOM 949 C CA . SER A 1 118 ? -6.548 11.838 0.768 1.00 97.44 118 SER A CA 1
ATOM 950 C C . SER A 1 118 ? -5.232 11.121 0.450 1.00 97.44 118 SER A C 1
ATOM 952 O O . SER A 1 118 ? -5.022 9.964 0.831 1.00 97.44 118 SER A O 1
ATOM 954 N N . ASP A 1 119 ? -4.352 11.784 -0.297 1.00 97.06 119 ASP A N 1
ATOM 955 C CA . ASP A 1 119 ? -3.040 11.214 -0.610 1.00 97.06 119 ASP A CA 1
ATOM 956 C C . ASP A 1 119 ? -2.230 11.010 0.679 1.00 97.06 119 ASP A C 1
ATOM 958 O O . ASP A 1 119 ? -1.637 9.952 0.861 1.00 97.06 119 ASP A O 1
ATOM 962 N N . GLU A 1 120 ? -2.327 11.936 1.633 1.00 97.19 120 GLU A N 1
ATOM 963 C CA . GLU A 1 120 ? -1.649 11.883 2.932 1.00 97.19 120 GLU A CA 1
ATOM 964 C C . GLU A 1 120 ? -2.068 10.669 3.776 1.00 97.19 120 GLU A C 1
ATOM 966 O O . GLU A 1 120 ? -1.222 10.034 4.410 1.00 97.19 120 GLU A O 1
ATOM 971 N N . GLU A 1 121 ? -3.355 10.311 3.777 1.00 98.12 121 GLU A N 1
ATOM 972 C CA . GLU A 1 121 ? -3.847 9.140 4.516 1.00 98.12 121 GLU A CA 1
ATOM 973 C C . GLU A 1 121 ? -3.290 7.833 3.936 1.00 98.12 121 GLU A C 1
ATOM 975 O O . GLU A 1 121 ? -2.860 6.934 4.668 1.00 98.12 121 GLU A O 1
ATOM 980 N N . VAL A 1 122 ? -3.276 7.729 2.604 1.00 98.06 122 VAL A N 1
ATOM 981 C CA . VAL A 1 122 ? -2.770 6.547 1.895 1.00 98.06 122 VAL A CA 1
ATOM 982 C C . VAL A 1 122 ? -1.249 6.462 2.024 1.00 98.06 122 VAL A C 1
ATOM 984 O O . VAL A 1 122 ? -0.711 5.380 2.255 1.00 98.06 122 VAL A O 1
ATOM 987 N N . GLU A 1 123 ? -0.549 7.592 1.954 1.00 97.19 123 GLU A N 1
ATOM 988 C CA . GLU A 1 123 ? 0.885 7.685 2.219 1.00 97.19 123 GLU A CA 1
ATOM 989 C C . GLU A 1 123 ? 1.248 7.210 3.620 1.00 97.19 123 GLU A C 1
ATOM 991 O O . GLU A 1 123 ? 2.181 6.420 3.779 1.00 97.19 123 GLU A O 1
ATOM 996 N N . ALA A 1 124 ? 0.518 7.674 4.636 1.00 97.50 124 ALA A N 1
ATOM 997 C CA . ALA A 1 124 ? 0.745 7.269 6.014 1.00 97.50 124 ALA A CA 1
ATOM 998 C C . ALA A 1 124 ? 0.550 5.756 6.181 1.00 97.50 124 ALA A C 1
ATOM 1000 O O . ALA A 1 124 ? 1.387 5.094 6.799 1.00 97.50 124 ALA A O 1
ATOM 1001 N N . TYR A 1 125 ? -0.491 5.193 5.557 1.00 97.62 125 TYR A N 1
ATOM 1002 C CA . TYR A 1 125 ? -0.728 3.751 5.547 1.00 97.62 125 TYR A CA 1
ATOM 1003 C C . TYR A 1 125 ? 0.428 2.981 4.893 1.00 97.62 125 TYR A C 1
ATOM 1005 O O . TYR A 1 125 ? 0.951 2.034 5.478 1.00 97.62 125 TYR A O 1
ATOM 1013 N N . LEU A 1 126 ? 0.891 3.411 3.715 1.00 95.81 126 LEU A N 1
ATOM 1014 C CA . LEU A 1 126 ? 2.017 2.777 3.023 1.00 95.81 126 LEU A CA 1
ATOM 1015 C C . LEU A 1 126 ? 3.322 2.876 3.822 1.00 95.81 126 LEU A C 1
ATOM 1017 O O . LEU A 1 126 ? 4.049 1.889 3.929 1.00 95.81 126 LEU A O 1
ATOM 1021 N N . ARG A 1 127 ? 3.608 4.040 4.421 1.00 94.44 127 ARG A N 1
ATOM 1022 C CA . ARG A 1 127 ? 4.771 4.231 5.301 1.00 94.44 127 ARG A CA 1
ATOM 1023 C C . ARG A 1 127 ? 4.732 3.258 6.475 1.00 94.44 127 ARG A C 1
ATOM 1025 O O . ARG A 1 127 ? 5.752 2.633 6.746 1.00 94.44 127 ARG A O 1
ATOM 1032 N N . LEU A 1 128 ? 3.579 3.082 7.126 1.00 94.94 128 LEU A N 1
ATOM 1033 C CA . LEU A 1 128 ? 3.421 2.095 8.200 1.00 94.94 128 LEU A CA 1
ATOM 1034 C C . LEU A 1 128 ? 3.740 0.681 7.712 1.00 94.94 128 LEU A C 1
ATOM 1036 O O . LEU A 1 128 ? 4.558 0.005 8.329 1.00 94.94 128 LEU A O 1
ATOM 1040 N N . LEU A 1 129 ? 3.166 0.260 6.580 1.00 93.94 129 LEU A N 1
ATOM 1041 C CA . LEU A 1 129 ? 3.417 -1.073 6.021 1.00 93.94 129 LEU A CA 1
ATOM 1042 C C . LEU A 1 129 ? 4.904 -1.322 5.733 1.00 93.94 129 LEU A C 1
ATOM 1044 O O . LEU A 1 129 ? 5.399 -2.420 5.985 1.00 93.94 129 LEU A O 1
ATOM 1048 N N . PHE A 1 130 ? 5.627 -0.319 5.225 1.00 89.88 130 PHE A N 1
ATOM 1049 C CA . PHE A 1 130 ? 7.056 -0.467 4.954 1.00 89.88 130 PHE A CA 1
ATOM 1050 C C . PHE A 1 130 ? 7.931 -0.404 6.211 1.00 89.88 130 PHE A C 1
ATOM 1052 O O . PHE A 1 130 ? 8.955 -1.081 6.271 1.00 89.88 130 PHE A O 1
ATOM 1059 N N . LEU A 1 131 ? 7.552 0.397 7.209 1.00 88.62 131 LEU A N 1
ATOM 1060 C CA . LEU A 1 131 ? 8.317 0.534 8.449 1.00 88.62 131 LEU A CA 1
ATOM 1061 C C . LEU A 1 131 ? 8.179 -0.694 9.350 1.00 88.62 131 LEU A C 1
ATOM 1063 O O . LEU A 1 131 ? 9.173 -1.125 9.922 1.00 88.62 131 LEU A O 1
ATOM 1067 N N . VAL A 1 132 ? 6.991 -1.298 9.424 1.00 86.00 132 VAL A N 1
ATOM 1068 C CA . VAL A 1 132 ? 6.774 -2.488 10.257 1.00 86.00 132 VAL A CA 1
ATOM 1069 C C . VAL A 1 132 ? 7.663 -3.657 9.821 1.00 86.00 132 VAL A C 1
ATOM 1071 O O . VAL A 1 132 ? 8.225 -4.349 10.662 1.00 86.00 132 VAL A O 1
ATOM 1074 N N . GLY A 1 133 ? 7.870 -3.856 8.516 1.00 77.62 133 GLY A N 1
ATOM 1075 C CA . GLY A 1 133 ? 8.771 -4.911 8.044 1.00 77.62 133 GLY A CA 1
ATOM 1076 C C . GLY A 1 133 ? 10.215 -4.742 8.532 1.00 77.62 133 GLY A C 1
ATOM 1077 O O . GLY A 1 133 ? 10.853 -5.725 8.907 1.00 77.62 133 GLY A O 1
ATOM 1078 N N . LYS A 1 134 ? 10.698 -3.496 8.635 1.00 74.94 134 LYS A N 1
ATOM 1079 C CA . LYS A 1 134 ? 12.022 -3.192 9.196 1.00 74.94 134 LYS A CA 1
ATOM 1080 C C . LYS A 1 134 ? 12.118 -3.581 10.673 1.00 74.94 134 LYS A C 1
ATOM 1082 O O . LYS A 1 134 ? 13.147 -4.109 11.087 1.00 74.94 134 LYS A O 1
ATOM 1087 N N . ASP A 1 135 ? 11.057 -3.358 11.444 1.00 77.31 135 ASP A N 1
ATOM 1088 C CA . ASP A 1 135 ? 11.014 -3.700 12.872 1.00 77.31 135 ASP A CA 1
ATOM 1089 C C . ASP A 1 135 ? 11.037 -5.230 13.092 1.00 77.31 135 ASP A C 1
ATOM 1091 O O . ASP A 1 135 ? 11.559 -5.707 14.098 1.00 77.31 135 ASP A O 1
ATOM 1095 N N . TYR A 1 136 ? 10.599 -6.011 12.097 1.00 75.81 136 TYR A N 1
ATOM 1096 C CA . TYR A 1 136 ? 10.770 -7.469 12.039 1.00 75.81 136 TYR A CA 1
ATOM 1097 C C . TYR A 1 136 ? 12.133 -7.933 11.487 1.00 75.81 136 TYR A C 1
ATOM 1099 O O . TYR A 1 136 ? 12.333 -9.128 11.264 1.00 75.81 136 TYR A O 1
ATOM 1107 N N . GLY A 1 137 ? 13.075 -7.016 11.243 1.00 76.12 137 GLY A N 1
ATOM 1108 C CA . GLY A 1 137 ? 14.393 -7.328 10.681 1.00 76.12 137 GLY A CA 1
ATOM 1109 C C . GLY A 1 137 ? 14.364 -7.721 9.201 1.00 76.12 137 GLY A C 1
ATOM 1110 O O . GLY A 1 137 ? 15.342 -8.271 8.695 1.00 76.12 137 GLY A O 1
ATOM 1111 N N . LEU A 1 138 ? 13.256 -7.462 8.500 1.00 78.50 138 LEU A N 1
ATOM 1112 C CA . LEU A 1 138 ? 13.150 -7.713 7.070 1.00 78.50 138 LEU A CA 1
ATOM 1113 C C . LEU A 1 138 ? 13.781 -6.561 6.297 1.00 78.50 138 LEU A C 1
ATOM 1115 O O . LEU A 1 138 ? 13.557 -5.385 6.595 1.00 78.50 138 LEU A O 1
ATOM 1119 N N . ASP A 1 139 ? 14.516 -6.901 5.243 1.00 80.00 139 ASP A N 1
ATOM 1120 C CA . ASP A 1 139 ? 14.918 -5.898 4.271 1.00 80.00 139 ASP A CA 1
ATOM 1121 C C . ASP A 1 139 ? 13.697 -5.306 3.536 1.00 80.00 139 ASP A C 1
ATOM 1123 O O . ASP A 1 139 ? 12.560 -5.808 3.574 1.00 80.00 139 ASP A O 1
ATOM 1127 N N . TYR A 1 140 ? 13.936 -4.191 2.850 1.00 76.62 140 TYR A N 1
ATOM 1128 C CA . TYR A 1 140 ? 12.886 -3.468 2.144 1.00 76.62 140 TYR A CA 1
ATOM 1129 C C . TYR A 1 140 ? 12.238 -4.300 1.024 1.00 76.62 140 TYR A C 1
ATOM 1131 O O . TYR A 1 140 ? 11.018 -4.238 0.846 1.00 76.62 140 TYR A O 1
ATOM 1139 N N . LEU A 1 141 ? 13.013 -5.098 0.277 1.00 77.06 141 LEU A N 1
ATOM 1140 C CA . LEU A 1 141 ? 12.462 -5.927 -0.798 1.00 77.06 141 LEU A CA 1
ATOM 1141 C C . LEU A 1 141 ? 11.539 -7.010 -0.249 1.00 77.06 141 LEU A C 1
ATOM 1143 O O . LEU A 1 141 ? 10.480 -7.249 -0.829 1.00 77.06 141 LEU A O 1
ATOM 1147 N N . ASN A 1 142 ? 11.913 -7.646 0.855 1.00 83.19 142 ASN A N 1
ATOM 1148 C CA . ASN A 1 142 ? 11.115 -8.659 1.530 1.00 83.19 142 ASN A CA 1
ATOM 1149 C C . ASN A 1 142 ? 9.825 -8.058 2.077 1.00 83.19 142 ASN A C 1
ATOM 1151 O O . ASN A 1 142 ? 8.748 -8.595 1.816 1.00 83.19 142 ASN A O 1
ATOM 1155 N N . THR A 1 143 ? 9.907 -6.891 2.715 1.00 84.69 143 THR A N 1
ATOM 1156 C CA . THR A 1 143 ? 8.723 -6.152 3.170 1.00 84.69 143 THR A CA 1
ATOM 1157 C C . THR A 1 143 ? 7.790 -5.829 2.002 1.00 84.69 143 THR A C 1
ATOM 1159 O O . THR A 1 143 ? 6.603 -6.149 2.035 1.00 84.69 143 THR A O 1
ATOM 1162 N N . MET A 1 144 ? 8.324 -5.277 0.912 1.00 87.38 144 MET A N 1
ATOM 1163 C CA . MET A 1 144 ? 7.556 -4.965 -0.294 1.00 87.38 144 MET A CA 1
ATOM 1164 C C . MET A 1 144 ? 6.973 -6.227 -0.955 1.00 87.38 144 MET A C 1
ATOM 1166 O O . MET A 1 144 ? 5.838 -6.196 -1.430 1.00 87.38 144 MET A O 1
ATOM 1170 N N . ASN A 1 145 ? 7.703 -7.348 -0.975 1.00 86.94 145 ASN A N 1
ATOM 1171 C CA . ASN A 1 145 ? 7.206 -8.630 -1.480 1.00 86.94 145 ASN A CA 1
ATOM 1172 C C . ASN A 1 145 ? 6.008 -9.122 -0.657 1.00 86.94 145 ASN A C 1
ATOM 1174 O O . ASN A 1 145 ? 5.012 -9.547 -1.243 1.00 86.94 145 ASN A O 1
ATOM 1178 N N . ILE A 1 146 ? 6.078 -9.027 0.674 1.00 90.25 146 ILE A N 1
ATOM 1179 C CA . ILE A 1 146 ? 4.977 -9.395 1.572 1.00 90.25 146 ILE A CA 1
ATOM 1180 C C . ILE A 1 146 ? 3.780 -8.473 1.337 1.00 90.25 146 ILE A C 1
ATOM 1182 O O . ILE A 1 146 ? 2.687 -8.965 1.064 1.00 90.25 146 ILE A O 1
ATOM 1186 N N . VAL A 1 147 ? 3.978 -7.151 1.357 1.00 92.06 147 VAL A N 1
ATOM 1187 C CA . VAL A 1 147 ? 2.902 -6.173 1.124 1.00 92.06 147 VAL A CA 1
ATOM 1188 C C . VAL A 1 147 ? 2.252 -6.384 -0.244 1.00 92.06 147 VAL A C 1
ATOM 1190 O O . VAL A 1 147 ? 1.029 -6.388 -0.350 1.00 92.06 147 VAL A O 1
ATOM 1193 N N . SER A 1 148 ? 3.048 -6.623 -1.288 1.00 91.62 148 SER A N 1
ATOM 1194 C CA . SER A 1 148 ? 2.537 -6.900 -2.632 1.00 91.62 148 SER A CA 1
ATOM 1195 C C . SER A 1 148 ? 1.790 -8.230 -2.728 1.00 91.62 148 SER A C 1
ATOM 1197 O O . SER A 1 148 ? 0.893 -8.338 -3.561 1.00 91.62 148 SER A O 1
ATOM 1199 N N . SER A 1 149 ? 2.190 -9.240 -1.954 1.00 91.69 149 SER A N 1
ATOM 1200 C CA . SER A 1 149 ? 1.556 -10.562 -1.932 1.00 91.69 149 SER A CA 1
ATOM 1201 C C . SER A 1 149 ? 0.229 -10.534 -1.175 1.00 91.69 149 SER A C 1
ATOM 1203 O O . SER A 1 149 ? -0.760 -11.105 -1.629 1.00 91.69 149 SER A O 1
ATOM 1205 N N . LEU A 1 150 ? 0.189 -9.831 -0.039 1.00 93.69 150 LEU A N 1
ATOM 1206 C CA . LEU A 1 150 ? -1.041 -9.639 0.722 1.00 93.69 150 LEU A CA 1
ATOM 1207 C C . LEU A 1 150 ? -2.018 -8.746 -0.049 1.00 93.69 150 LEU A C 1
ATOM 1209 O O . LEU A 1 150 ? -3.187 -9.102 -0.176 1.00 93.69 150 LEU A O 1
ATOM 1213 N N . GLY A 1 151 ? -1.531 -7.617 -0.575 1.00 94.06 151 GLY A N 1
ATOM 1214 C CA . GLY A 1 151 ? -2.355 -6.587 -1.199 1.00 94.06 151 GLY A CA 1
ATOM 1215 C C . GLY A 1 151 ? -3.363 -5.962 -0.231 1.00 94.06 151 GLY A C 1
ATOM 1216 O O . GLY A 1 151 ? -3.523 -6.392 0.912 1.00 94.06 151 GLY A O 1
ATOM 1217 N N . TYR A 1 152 ? -4.075 -4.940 -0.691 1.00 95.81 152 TYR A N 1
ATOM 1218 C CA . TYR A 1 152 ? -5.217 -4.409 0.046 1.00 95.81 152 TYR A CA 1
ATOM 1219 C C . TYR A 1 152 ? -6.444 -5.329 -0.116 1.00 95.81 152 TYR A C 1
ATOM 1221 O O . TYR A 1 152 ? -6.649 -5.843 -1.219 1.00 95.81 152 TYR A O 1
ATOM 1229 N N . PRO A 1 153 ? -7.268 -5.548 0.930 1.00 97.00 153 PRO A N 1
ATOM 1230 C CA . PRO A 1 153 ? -7.161 -5.011 2.298 1.00 97.00 153 PRO A CA 1
ATOM 1231 C C . PRO A 1 153 ? -6.279 -5.845 3.245 1.00 97.00 153 PRO A C 1
ATOM 1233 O O . PRO A 1 153 ? -5.978 -5.414 4.358 1.00 97.00 153 PRO A O 1
ATOM 1236 N N . LYS A 1 154 ? -5.844 -7.039 2.826 1.00 96.69 154 LYS A N 1
ATOM 1237 C CA . LYS A 1 154 ? -5.174 -8.039 3.676 1.00 96.69 154 LYS A CA 1
ATOM 1238 C C . LYS A 1 154 ? -3.850 -7.563 4.288 1.00 96.69 154 LYS A C 1
ATOM 1240 O O . LYS A 1 154 ? -3.469 -8.044 5.353 1.00 96.69 154 LYS A O 1
ATOM 1245 N N . SER A 1 155 ? -3.166 -6.598 3.677 1.00 94.88 155 SER A N 1
ATOM 1246 C CA . SER A 1 155 ? -1.955 -5.970 4.218 1.00 94.88 155 SER A CA 1
ATOM 1247 C C . SER A 1 155 ? -2.159 -5.344 5.599 1.00 94.88 155 SER A C 1
ATOM 1249 O O . SER A 1 155 ? -1.187 -5.184 6.330 1.00 94.88 155 SER A O 1
ATOM 1251 N N . VAL A 1 156 ? -3.403 -5.050 6.004 1.00 95.62 156 VAL A N 1
ATOM 1252 C CA . VAL A 1 156 ? -3.715 -4.569 7.360 1.00 95.62 156 VAL A CA 1
ATOM 1253 C C . VAL A 1 156 ? -3.306 -5.547 8.459 1.00 95.62 156 VAL A C 1
ATOM 1255 O O . VAL A 1 156 ? -3.027 -5.111 9.569 1.00 95.62 156 VAL A O 1
ATOM 1258 N N . LEU A 1 157 ? -3.198 -6.843 8.154 1.00 93.44 157 LEU A N 1
ATOM 1259 C CA . LEU A 1 157 ? -2.710 -7.848 9.100 1.00 93.44 157 LEU A CA 1
ATOM 1260 C C . LEU A 1 157 ? -1.299 -7.557 9.611 1.00 93.44 157 LEU A C 1
ATOM 1262 O O . LEU A 1 157 ? -0.981 -7.953 10.721 1.00 93.44 157 LEU A O 1
ATOM 1266 N N . LEU A 1 158 ? -0.476 -6.854 8.827 1.00 92.12 158 LEU A N 1
ATOM 1267 C CA . LEU A 1 158 ? 0.857 -6.441 9.264 1.00 92.12 158 LEU A CA 1
ATOM 1268 C C . LEU A 1 158 ? 0.806 -5.368 10.356 1.00 92.12 158 LEU A C 1
ATOM 1270 O O . LEU A 1 158 ? 1.794 -5.161 11.036 1.00 92.12 158 LEU A O 1
ATOM 1274 N N . LEU A 1 159 ? -0.313 -4.654 10.500 1.00 94.06 159 LEU A N 1
ATOM 1275 C CA . LEU A 1 159 ? -0.467 -3.580 11.483 1.00 94.06 159 LEU A CA 1
ATOM 1276 C C . LEU A 1 159 ? -1.219 -4.036 12.737 1.00 94.06 159 LEU A C 1
ATOM 1278 O O . LEU A 1 159 ? -1.315 -3.275 13.697 1.00 94.06 159 LEU A O 1
ATOM 1282 N N . LEU A 1 160 ? -1.812 -5.232 12.717 1.00 91.81 160 LEU A N 1
ATOM 1283 C CA . LEU A 1 160 ? -2.642 -5.721 13.808 1.00 91.81 160 LEU A CA 1
ATOM 1284 C C . LEU A 1 160 ? -1.800 -6.541 14.791 1.00 91.81 160 LEU A C 1
ATOM 1286 O O . LEU A 1 160 ? -1.098 -7.452 14.362 1.00 91.81 160 LEU A O 1
ATOM 1290 N N . PRO A 1 161 ? -1.913 -6.285 16.105 1.00 87.94 161 PRO A N 1
ATOM 1291 C CA . PRO A 1 161 ? -1.207 -7.075 17.103 1.00 87.94 161 PRO A CA 1
ATOM 1292 C C . PRO A 1 161 ? -1.723 -8.513 17.164 1.00 87.94 161 PRO A C 1
ATOM 1294 O O . PRO A 1 161 ? -2.928 -8.756 17.069 1.00 87.94 161 PRO A O 1
ATOM 1297 N N . ASP A 1 162 ? -0.831 -9.448 17.500 1.00 81.81 162 ASP A N 1
ATOM 1298 C CA . ASP A 1 162 ? -1.182 -10.848 17.791 1.00 81.81 162 ASP A CA 1
ATOM 1299 C C . ASP A 1 162 ? -2.207 -10.978 18.928 1.00 81.81 162 ASP A C 1
ATOM 1301 O O . ASP A 1 162 ? -2.989 -11.930 18.994 1.00 81.81 162 ASP A O 1
ATOM 1305 N N . LYS A 1 163 ? -2.187 -10.024 19.868 1.00 79.25 163 LYS A N 1
ATOM 1306 C CA . LYS A 1 163 ? -3.089 -9.975 21.018 1.00 79.25 163 LYS A CA 1
ATOM 1307 C C . LYS A 1 163 ? -3.709 -8.596 21.132 1.00 79.25 163 LYS A C 1
ATOM 1309 O O . LYS A 1 163 ? -3.034 -7.615 21.415 1.00 79.25 163 LYS A O 1
ATOM 1314 N N . VAL A 1 164 ? -5.026 -8.552 21.002 1.00 77.06 164 VAL A N 1
ATOM 1315 C CA . VAL A 1 164 ? -5.792 -7.319 21.154 1.00 77.06 164 VAL A CA 1
ATOM 1316 C C . VAL A 1 164 ? -6.081 -7.066 22.644 1.00 77.06 164 VAL A C 1
ATOM 1318 O O . VAL A 1 164 ? -6.642 -7.918 23.345 1.00 77.06 164 VAL A O 1
ATOM 1321 N N . GLY A 1 165 ? -5.699 -5.894 23.153 1.00 67.62 165 GLY A N 1
ATOM 1322 C CA . GLY A 1 165 ? -5.931 -5.419 24.519 1.00 67.62 165 GLY A CA 1
ATOM 1323 C C . GLY A 1 165 ? -7.419 -5.199 24.822 1.00 67.62 165 GLY A C 1
ATOM 1324 O O . GLY A 1 165 ? -8.238 -5.052 23.921 1.00 67.62 165 GLY A O 1
ATOM 1325 N N . GLY A 1 166 ? -7.814 -5.253 26.100 1.00 64.56 166 GLY A N 1
ATOM 1326 C CA . GLY A 1 166 ? -9.235 -5.322 26.491 1.00 64.56 166 GLY A CA 1
ATOM 1327 C C . GLY A 1 166 ? -9.867 -4.005 26.941 1.00 64.56 166 GLY A C 1
ATOM 1328 O O . GLY A 1 166 ? -11.085 -3.890 26.908 1.00 64.56 166 GLY A O 1
ATOM 1329 N N . ALA A 1 167 ? -9.061 -3.037 27.382 1.00 66.12 167 ALA A N 1
ATOM 1330 C CA . ALA A 1 167 ? -9.551 -1.790 27.982 1.00 66.12 167 ALA A CA 1
ATOM 1331 C C . ALA A 1 167 ? -9.444 -0.570 27.050 1.00 66.12 167 ALA A C 1
ATOM 1333 O O . ALA A 1 167 ? -10.136 0.419 27.264 1.00 66.12 167 ALA A O 1
ATOM 1334 N N . ARG A 1 168 ? -8.576 -0.635 26.035 1.00 79.31 168 ARG A N 1
ATOM 1335 C CA . ARG A 1 168 ? -8.266 0.469 25.116 1.00 79.31 168 ARG A CA 1
ATOM 1336 C C . ARG A 1 168 ? -8.887 0.244 23.739 1.00 79.31 168 ARG A C 1
ATOM 1338 O O . ARG A 1 168 ? -9.291 -0.882 23.418 1.00 79.31 168 ARG A O 1
ATOM 1345 N N . PHE A 1 169 ? -8.958 1.291 22.918 1.00 85.75 169 PHE A N 1
ATOM 1346 C CA . PHE A 1 169 ? -9.407 1.155 21.534 1.00 85.75 169 PHE A CA 1
ATOM 1347 C C . PHE A 1 169 ? -8.406 0.316 20.732 1.00 85.75 169 PHE A C 1
ATOM 1349 O O . PHE A 1 169 ? -7.239 0.196 21.096 1.00 85.75 169 PHE A O 1
ATOM 1356 N N . ILE A 1 170 ? -8.851 -0.287 19.629 1.00 90.56 170 ILE A N 1
ATOM 1357 C CA . ILE A 1 170 ? -7.958 -1.046 18.736 1.00 90.56 170 ILE A CA 1
ATOM 1358 C C . ILE A 1 170 ? -6.816 -0.182 18.188 1.00 90.56 170 ILE A C 1
ATOM 1360 O O . ILE A 1 170 ? -5.707 -0.671 18.030 1.00 90.56 170 ILE A O 1
ATOM 1364 N N . MET A 1 171 ? -7.064 1.113 17.975 1.00 92.50 171 MET A N 1
ATOM 1365 C CA . MET A 1 171 ? -6.045 2.064 17.548 1.00 92.50 171 MET A CA 1
ATOM 1366 C C . MET A 1 171 ? -4.872 2.129 18.524 1.00 92.50 171 MET A C 1
ATOM 1368 O O . MET A 1 171 ? -3.729 2.188 18.093 1.00 92.50 171 MET A O 1
ATOM 1372 N N . ASP A 1 172 ? -5.154 2.099 19.827 1.00 91.38 172 ASP A N 1
ATOM 1373 C CA . ASP A 1 172 ? -4.116 2.190 20.849 1.00 91.38 172 ASP A CA 1
ATOM 1374 C C . ASP A 1 172 ? -3.265 0.912 20.864 1.00 91.38 172 ASP A C 1
ATOM 1376 O O . ASP A 1 172 ? -2.048 0.996 20.992 1.00 91.38 172 ASP A O 1
ATOM 1380 N N . ASP A 1 173 ? -3.883 -0.253 20.639 1.00 91.19 173 ASP A N 1
ATOM 1381 C CA . ASP A 1 173 ? -3.140 -1.510 20.503 1.00 91.19 173 ASP A CA 1
ATOM 1382 C C . ASP A 1 173 ? -2.303 -1.547 19.212 1.00 91.19 173 ASP A C 1
ATOM 1384 O O . ASP A 1 173 ? -1.200 -2.084 19.216 1.00 91.19 173 ASP A O 1
ATOM 1388 N N . ILE A 1 174 ? -2.804 -0.975 18.108 1.00 93.50 174 ILE A N 1
ATOM 1389 C CA . ILE A 1 174 ? -2.035 -0.834 16.862 1.00 93.50 174 ILE A CA 1
ATOM 1390 C C . ILE A 1 174 ? -0.825 0.067 17.107 1.00 93.50 174 ILE A C 1
ATOM 1392 O O . ILE A 1 174 ? 0.275 -0.304 16.723 1.00 93.50 174 ILE A O 1
ATOM 1396 N N . ILE A 1 175 ? -1.002 1.218 17.767 1.00 94.19 175 ILE A N 1
ATOM 1397 C CA . ILE A 1 175 ? 0.099 2.137 18.106 1.00 94.19 175 ILE A CA 1
ATOM 1398 C C . ILE A 1 175 ? 1.147 1.431 18.971 1.00 94.19 175 ILE A C 1
ATOM 1400 O O . ILE A 1 175 ? 2.338 1.550 18.703 1.00 94.19 175 ILE A O 1
ATOM 1404 N N . GLU A 1 176 ? 0.717 0.684 19.987 1.00 91.50 176 GLU A N 1
ATOM 1405 C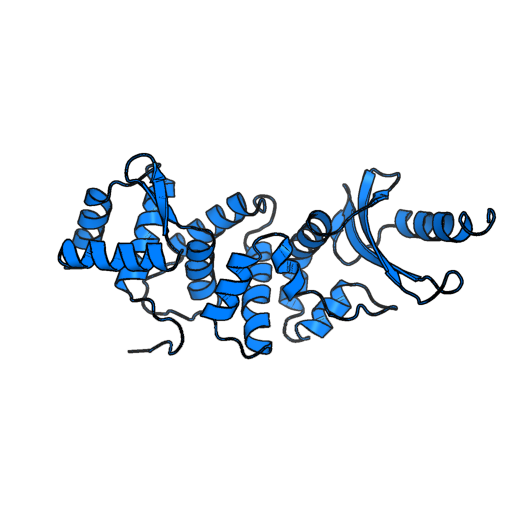 CA . GLU A 1 176 ? 1.619 -0.087 20.847 1.00 91.50 176 GLU A CA 1
ATOM 1406 C C . GLU A 1 176 ? 2.378 -1.159 20.049 1.00 91.50 176 GLU A C 1
ATOM 1408 O O . GLU A 1 176 ? 3.579 -1.335 20.236 1.00 91.50 176 GLU A O 1
ATOM 1413 N N . HIS A 1 177 ? 1.700 -1.822 19.110 1.00 91.25 177 HIS A N 1
ATOM 1414 C CA . HIS A 1 177 ? 2.280 -2.856 18.259 1.00 91.25 177 HIS A CA 1
ATOM 1415 C C . HIS A 1 177 ? 3.305 -2.324 17.253 1.00 91.25 177 HIS A C 1
ATOM 1417 O O . HIS A 1 177 ? 4.386 -2.893 17.126 1.00 91.25 177 HIS A O 1
ATOM 1423 N N . VAL A 1 178 ? 2.976 -1.243 16.537 1.00 91.12 178 VAL A N 1
ATOM 1424 C CA . VAL A 1 178 ? 3.858 -0.669 15.505 1.00 91.12 178 VAL A CA 1
ATOM 1425 C C . VAL A 1 178 ? 4.919 0.271 16.086 1.00 91.12 178 VAL A C 1
ATOM 1427 O O . VAL A 1 178 ? 5.848 0.656 15.377 1.00 91.12 178 VAL A O 1
ATOM 1430 N N . GLY A 1 179 ? 4.786 0.663 17.354 1.00 90.94 179 GLY A N 1
ATOM 1431 C CA . GLY A 1 179 ? 5.672 1.593 18.050 1.00 90.94 179 GLY A CA 1
ATOM 1432 C C . GLY A 1 179 ? 5.059 2.983 18.239 1.00 90.94 179 GLY A C 1
ATOM 1433 O O . GLY A 1 179 ? 4.504 3.589 17.317 1.00 90.94 179 GLY A O 1
ATOM 1434 N N . HIS A 1 180 ? 5.203 3.521 19.455 1.00 91.12 180 HIS A N 1
ATOM 1435 C CA . HIS A 1 180 ? 4.674 4.835 19.841 1.00 91.12 180 HIS A CA 1
ATOM 1436 C C . HIS A 1 180 ? 5.263 5.999 19.028 1.00 91.12 180 HIS A C 1
ATOM 1438 O O . HIS A 1 180 ? 4.595 7.013 18.833 1.00 91.12 180 HIS A O 1
ATOM 1444 N N . ASP A 1 181 ? 6.475 5.846 18.491 1.00 91.44 181 ASP A N 1
ATOM 1445 C CA . ASP A 1 181 ? 7.106 6.800 17.573 1.00 91.44 181 ASP A CA 1
ATOM 1446 C C . ASP A 1 181 ? 6.312 6.988 16.267 1.00 91.44 1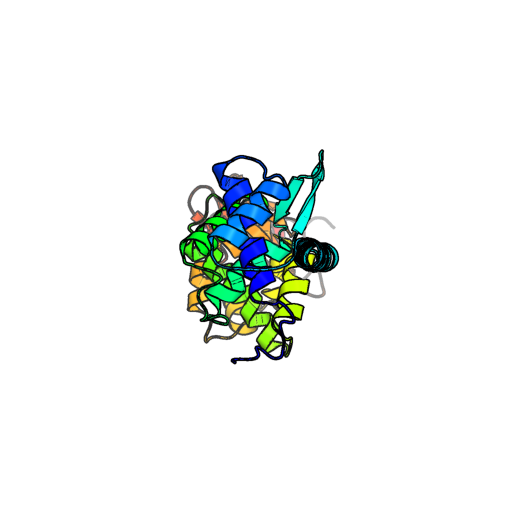81 ASP A C 1
ATOM 1448 O O . ASP A 1 181 ? 6.437 8.017 15.601 1.00 91.44 181 ASP A O 1
ATOM 1452 N N . LYS A 1 182 ? 5.446 6.027 15.922 1.00 93.94 182 LYS A N 1
ATOM 1453 C CA . LYS A 1 182 ? 4.627 6.029 14.704 1.00 93.94 182 LYS A CA 1
ATOM 1454 C C . LYS A 1 182 ? 3.173 6.434 14.958 1.00 93.94 182 LYS A C 1
ATOM 1456 O O . LYS A 1 182 ? 2.363 6.375 14.033 1.00 93.94 182 LYS A O 1
ATOM 1461 N N . GLU A 1 183 ? 2.822 6.900 16.161 1.00 95.31 183 GLU A N 1
ATOM 1462 C CA . GLU A 1 183 ? 1.450 7.303 16.513 1.00 95.31 183 GLU A CA 1
ATOM 1463 C C . GLU A 1 183 ? 0.855 8.311 15.515 1.00 95.31 183 GLU A C 1
ATOM 1465 O O . GLU A 1 183 ? -0.298 8.171 15.101 1.00 95.31 183 GLU A O 1
ATOM 1470 N N . GLY A 1 184 ? 1.645 9.304 15.092 1.00 96.31 184 GLY A N 1
ATOM 1471 C CA . GLY A 1 184 ? 1.214 10.291 14.101 1.00 96.31 184 GLY A CA 1
ATOM 1472 C C . GLY A 1 184 ? 0.832 9.657 12.760 1.00 96.31 184 GLY A C 1
ATOM 1473 O O . GLY A 1 184 ? -0.183 10.027 12.178 1.00 96.31 184 GLY A O 1
ATOM 1474 N N . LEU A 1 185 ? 1.586 8.649 12.307 1.00 95.88 185 LEU A N 1
ATOM 1475 C CA . LEU A 1 185 ? 1.274 7.912 11.081 1.00 95.88 185 LEU A CA 1
ATOM 1476 C C . LEU A 1 185 ? 0.008 7.066 11.241 1.00 95.88 185 LEU A C 1
ATOM 1478 O O . LEU A 1 185 ? -0.818 7.048 10.334 1.00 95.88 185 LEU A O 1
ATOM 1482 N N . VAL A 1 186 ? -0.179 6.406 12.390 1.00 96.88 186 VAL A N 1
ATOM 1483 C CA . VAL A 1 186 ? -1.397 5.619 12.661 1.00 96.88 186 VAL A CA 1
ATOM 1484 C C . VAL A 1 186 ? -2.636 6.512 12.662 1.00 96.88 186 VAL A C 1
ATOM 1486 O O . VAL A 1 186 ? -3.650 6.143 12.076 1.00 96.88 186 VAL A O 1
ATOM 1489 N N . LYS A 1 187 ? -2.547 7.706 13.261 1.00 96.31 187 LYS A N 1
ATOM 1490 C CA . LYS A 1 187 ? -3.619 8.712 13.235 1.00 96.31 187 LYS A CA 1
ATOM 1491 C C . LYS A 1 187 ? -3.933 9.181 11.821 1.00 96.31 187 LYS A C 1
ATOM 1493 O O . LYS A 1 187 ? -5.095 9.161 11.430 1.00 96.31 187 LYS A O 1
ATOM 1498 N N . SER A 1 188 ? -2.917 9.531 11.038 1.00 97.38 188 SER A N 1
ATOM 1499 C CA . SER A 1 188 ? -3.116 9.943 9.645 1.00 97.38 188 SER A CA 1
ATOM 1500 C C . SER A 1 188 ? -3.684 8.820 8.769 1.00 97.38 188 SER A C 1
ATOM 1502 O O . SER A 1 188 ? -4.435 9.094 7.845 1.00 97.38 188 SER A O 1
ATOM 1504 N N . ALA A 1 189 ? -3.368 7.556 9.061 1.00 97.81 189 ALA A N 1
ATOM 1505 C CA . ALA A 1 189 ? -3.845 6.398 8.305 1.00 97.81 189 ALA A CA 1
ATOM 1506 C C . ALA A 1 189 ? -5.165 5.798 8.832 1.00 97.81 189 ALA A C 1
ATOM 1508 O O . ALA A 1 189 ? -5.626 4.794 8.281 1.00 97.81 189 ALA A O 1
ATOM 1509 N N . GLU A 1 190 ? -5.773 6.361 9.887 1.00 97.00 190 GLU A N 1
ATOM 1510 C CA . GLU A 1 190 ? -6.858 5.721 10.651 1.00 97.00 190 GLU A CA 1
ATOM 1511 C C . GLU A 1 190 ? -7.988 5.216 9.750 1.00 97.00 190 GLU A C 1
ATOM 1513 O O . GLU A 1 190 ? -8.384 4.052 9.847 1.00 97.00 190 GLU A O 1
ATOM 1518 N N . ARG A 1 191 ? -8.492 6.064 8.845 1.00 96.75 191 ARG A N 1
ATOM 1519 C CA . ARG A 1 191 ? -9.642 5.713 8.003 1.00 96.75 191 ARG A CA 1
ATOM 1520 C C . ARG A 1 191 ? -9.308 4.609 6.997 1.00 96.75 191 ARG A C 1
ATOM 1522 O O . ARG A 1 191 ? -10.135 3.727 6.766 1.00 96.75 191 ARG A O 1
ATOM 1529 N N . VAL A 1 192 ? -8.094 4.619 6.440 1.00 98.19 192 VAL A N 1
ATOM 1530 C CA . VAL A 1 192 ? -7.609 3.590 5.501 1.00 98.19 192 VAL A CA 1
ATOM 1531 C C . VAL A 1 192 ? -7.470 2.243 6.213 1.00 98.19 192 VAL A C 1
ATOM 1533 O O . VAL A 1 192 ? -7.922 1.220 5.691 1.00 98.19 192 VAL A O 1
ATOM 1536 N N . ILE A 1 193 ? -6.911 2.246 7.431 1.00 98.06 193 ILE A 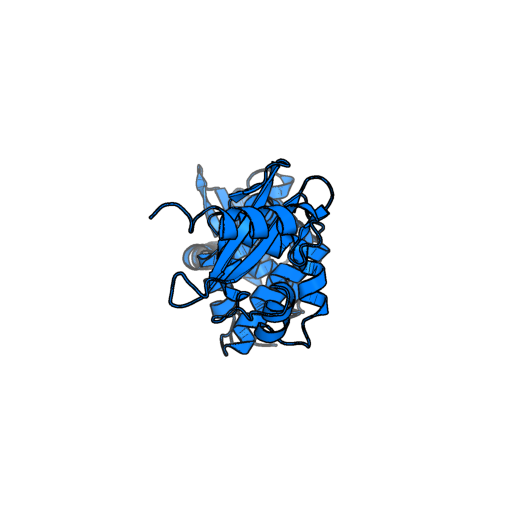N 1
ATOM 1537 C CA . ILE A 1 193 ? -6.790 1.055 8.284 1.00 98.06 193 ILE A CA 1
ATOM 1538 C C . ILE A 1 193 ? -8.180 0.532 8.659 1.00 98.06 193 ILE A C 1
ATOM 1540 O O . ILE A 1 193 ? -8.452 -0.656 8.499 1.00 98.06 193 ILE A O 1
ATOM 1544 N N . ALA A 1 194 ? -9.083 1.406 9.108 1.00 96.88 194 ALA A N 1
ATOM 1545 C CA . ALA A 1 194 ? -10.445 1.035 9.479 1.00 96.88 194 ALA A CA 1
ATOM 1546 C C . ALA A 1 194 ? -11.215 0.421 8.303 1.00 96.88 194 ALA A C 1
ATOM 1548 O O . ALA A 1 194 ? -11.849 -0.623 8.472 1.00 96.88 194 ALA A O 1
ATOM 1549 N N . LYS A 1 195 ? -11.117 1.001 7.099 1.00 97.38 195 LYS A N 1
ATOM 1550 C CA . LYS A 1 195 ? -11.695 0.398 5.891 1.00 97.38 195 LYS A CA 1
ATOM 1551 C C . LYS A 1 195 ? -11.103 -0.982 5.616 1.00 97.38 195 LYS A C 1
ATOM 1553 O O . LYS A 1 195 ? -11.859 -1.918 5.378 1.00 97.38 195 LYS A O 1
ATOM 1558 N N . ALA A 1 196 ? -9.783 -1.132 5.730 1.00 97.69 196 ALA A N 1
ATOM 1559 C CA . ALA A 1 196 ? -9.125 -2.410 5.484 1.00 97.69 196 ALA A CA 1
ATOM 1560 C C . ALA A 1 196 ? -9.600 -3.496 6.462 1.00 97.69 196 ALA A C 1
ATOM 1562 O O . ALA A 1 196 ? -9.885 -4.617 6.049 1.00 97.69 196 ALA A O 1
ATOM 1563 N N . ILE A 1 197 ? -9.760 -3.161 7.747 1.00 96.81 197 ILE A N 1
ATOM 1564 C CA . ILE A 1 197 ? -10.323 -4.074 8.753 1.00 96.81 197 ILE A CA 1
ATOM 1565 C C . ILE A 1 197 ? -11.755 -4.477 8.373 1.00 96.81 197 ILE A C 1
ATOM 1567 O O . ILE A 1 197 ? -12.081 -5.660 8.433 1.00 96.81 197 ILE A O 1
ATOM 1571 N N . ILE A 1 198 ? -12.596 -3.522 7.964 1.00 95.06 198 ILE A N 1
ATOM 1572 C CA . ILE A 1 198 ? -13.999 -3.773 7.591 1.00 95.06 198 ILE A CA 1
ATOM 1573 C C . ILE A 1 198 ? -14.129 -4.640 6.340 1.00 95.06 198 ILE A C 1
ATOM 1575 O O . ILE A 1 198 ? -15.045 -5.456 6.264 1.00 95.06 198 ILE A O 1
ATOM 1579 N N . GLU A 1 199 ? -13.252 -4.459 5.357 1.00 95.69 199 GLU A N 1
ATOM 1580 C CA . GLU A 1 199 ? -13.270 -5.260 4.132 1.00 95.69 199 GLU A CA 1
ATOM 1581 C C . GLU A 1 199 ? -12.628 -6.639 4.316 1.00 95.69 199 GLU A C 1
ATOM 1583 O O . GLU A 1 199 ? -13.015 -7.585 3.632 1.00 95.69 199 GLU A O 1
ATOM 1588 N N . TYR A 1 200 ? -11.663 -6.771 5.232 1.00 95.94 200 TYR A N 1
ATOM 1589 C CA . TYR A 1 200 ? -10.954 -8.028 5.458 1.00 95.94 200 TYR A CA 1
ATOM 1590 C C . TYR A 1 200 ? -11.685 -8.981 6.415 1.00 95.94 200 TYR A C 1
ATOM 1592 O O . TYR A 1 200 ? -11.750 -10.184 6.159 1.00 95.94 200 TYR A O 1
ATOM 1600 N N . PHE A 1 201 ? -12.216 -8.472 7.529 1.00 93.44 201 PHE A N 1
ATOM 1601 C CA . PHE A 1 201 ? -12.860 -9.297 8.552 1.00 93.44 201 PHE A CA 1
ATOM 1602 C C . PHE A 1 201 ? -14.379 -9.380 8.359 1.00 93.44 201 PHE A C 1
ATOM 1604 O O . PHE A 1 201 ? -14.999 -8.446 7.849 1.00 93.44 201 PHE A O 1
ATOM 1611 N N . PRO A 1 202 ? -15.024 -10.464 8.832 1.00 89.06 202 PRO A N 1
ATOM 1612 C CA . PRO A 1 202 ? -16.477 -10.523 8.878 1.00 89.06 202 PRO A CA 1
ATOM 1613 C C . PRO A 1 202 ? -17.023 -9.411 9.785 1.00 89.06 202 PRO A C 1
ATOM 1615 O O . PRO A 1 202 ? -16.709 -9.338 10.974 1.00 89.06 202 PRO A O 1
ATOM 1618 N N . GLY A 1 203 ? -17.849 -8.541 9.208 1.00 87.19 203 GLY A N 1
ATOM 1619 C CA . GLY A 1 203 ? -18.524 -7.456 9.913 1.00 87.19 203 GLY A CA 1
ATOM 1620 C C . GLY A 1 203 ? -20.005 -7.739 10.160 1.00 87.19 203 GLY A C 1
ATOM 1621 O O . GLY A 1 203 ? -20.639 -8.531 9.463 1.00 87.19 203 GLY A O 1
ATOM 1622 N N . ILE A 1 204 ? -20.576 -7.033 11.129 1.00 86.50 204 ILE A N 1
ATOM 1623 C CA . ILE A 1 204 ? -22.016 -6.947 11.374 1.00 86.50 204 ILE A CA 1
ATOM 1624 C C . ILE A 1 204 ? -22.550 -5.608 10.867 1.00 86.50 204 ILE A C 1
ATOM 1626 O O . ILE A 1 204 ? -21.828 -4.612 10.833 1.00 86.50 204 ILE A O 1
ATOM 1630 N N . THR A 1 205 ? -23.826 -5.579 10.489 1.00 85.62 205 THR A N 1
ATOM 1631 C CA . THR A 1 205 ? -24.534 -4.323 10.213 1.00 85.62 205 THR A CA 1
ATOM 1632 C C . THR A 1 205 ? -25.384 -3.981 11.430 1.00 85.62 205 THR A C 1
ATOM 1634 O O . THR A 1 205 ? -26.144 -4.821 11.916 1.00 85.62 205 THR A O 1
ATOM 1637 N N . LEU A 1 206 ? -25.192 -2.780 11.960 1.00 81.31 206 LEU A N 1
ATOM 1638 C CA . LEU A 1 206 ? -25.932 -2.231 13.087 1.00 81.31 206 LEU A CA 1
ATOM 1639 C C . LEU A 1 206 ? -27.309 -1.714 12.609 1.00 81.31 206 LEU A C 1
ATOM 1641 O O . LEU A 1 206 ? -27.488 -1.480 11.411 1.00 81.31 206 LEU A O 1
ATOM 1645 N N . PRO A 1 207 ? -28.296 -1.533 13.507 1.00 76.31 207 PRO A N 1
ATOM 1646 C CA . PRO A 1 207 ? -29.650 -1.095 13.135 1.00 76.31 207 PRO A CA 1
ATOM 1647 C C . PRO A 1 207 ? -29.721 0.253 12.400 1.00 76.31 207 PRO A C 1
ATOM 1649 O O . PRO A 1 207 ? -30.655 0.498 11.645 1.00 76.31 207 PRO A O 1
ATOM 1652 N N . ASP A 1 208 ? -28.726 1.115 12.594 1.00 71.25 208 ASP A N 1
ATOM 1653 C CA . ASP A 1 208 ? -28.566 2.410 11.923 1.00 71.25 208 ASP A CA 1
ATOM 1654 C C . ASP A 1 208 ? -27.918 2.303 10.524 1.00 71.25 208 ASP A C 1
ATOM 1656 O O . ASP A 1 208 ? -27.709 3.308 9.840 1.00 71.25 208 ASP A O 1
ATOM 1660 N N . GLY A 1 209 ? -27.601 1.082 10.082 1.00 80.81 209 GLY A N 1
ATOM 1661 C CA . GLY A 1 209 ? -26.922 0.799 8.822 1.00 80.81 209 GLY A CA 1
ATOM 1662 C C . GLY A 1 209 ? -25.398 0.924 8.887 1.00 80.81 209 GLY A C 1
ATOM 1663 O O . GLY A 1 209 ? -24.743 0.743 7.858 1.00 80.81 209 GLY A O 1
ATOM 1664 N N . CYS A 1 210 ? -24.809 1.210 10.053 1.00 85.69 210 CYS A N 1
ATOM 1665 C CA . CYS A 1 210 ? -23.358 1.210 10.206 1.00 85.69 210 CYS A CA 1
ATOM 1666 C C . CYS A 1 210 ? -22.793 -0.209 10.090 1.00 85.69 210 CYS A C 1
ATOM 1668 O O . CYS A 1 210 ? -23.349 -1.163 10.637 1.00 85.69 210 CYS A O 1
ATOM 1670 N N . ARG A 1 211 ? -21.644 -0.360 9.428 1.00 89.88 211 ARG A N 1
ATOM 1671 C CA . ARG A 1 211 ? -20.906 -1.632 9.423 1.00 89.88 211 ARG A CA 1
ATOM 1672 C C . ARG A 1 211 ? -19.856 -1.605 10.520 1.00 89.88 211 ARG A C 1
ATOM 1674 O O . ARG A 1 211 ? -19.117 -0.633 10.626 1.00 89.88 211 ARG A O 1
ATOM 1681 N N . ALA A 1 212 ? -19.771 -2.664 11.312 1.00 89.75 212 ALA A N 1
ATOM 1682 C CA . ALA A 1 212 ? -18.802 -2.781 12.392 1.00 89.75 212 ALA A CA 1
ATOM 1683 C C . ALA A 1 212 ? -18.129 -4.152 12.370 1.00 89.75 212 ALA A C 1
ATOM 1685 O O . ALA A 1 212 ? -18.787 -5.168 12.159 1.00 89.75 212 ALA A O 1
ATOM 1686 N N . VAL A 1 213 ? -16.828 -4.190 12.636 1.00 90.62 213 VAL A N 1
ATOM 1687 C CA . VAL A 1 213 ? -16.101 -5.438 12.889 1.00 90.62 213 VAL A CA 1
ATOM 1688 C C . VAL A 1 213 ? -15.916 -5.580 14.386 1.00 90.62 213 VAL A C 1
ATOM 1690 O O . VAL A 1 213 ? -15.350 -4.699 15.036 1.00 90.62 213 VAL A O 1
ATOM 1693 N N . ILE A 1 214 ? -16.386 -6.701 14.926 1.00 86.88 214 ILE A N 1
ATOM 1694 C CA . ILE A 1 214 ? -16.274 -7.028 16.343 1.00 86.88 214 ILE A CA 1
ATOM 1695 C C . ILE A 1 214 ? -15.534 -8.347 16.523 1.00 86.88 214 ILE A C 1
ATOM 1697 O O . ILE A 1 214 ? -15.738 -9.297 15.773 1.00 86.88 214 ILE A O 1
ATOM 1701 N N . MET A 1 215 ? -14.690 -8.405 17.543 1.00 83.38 215 MET A N 1
ATOM 1702 C CA . MET A 1 215 ? -13.964 -9.601 17.932 1.00 83.38 215 MET A CA 1
ATOM 1703 C C . MET A 1 215 ? -14.409 -10.019 19.337 1.00 83.38 215 MET A C 1
ATOM 1705 O O . MET A 1 215 ? -14.271 -9.232 20.283 1.00 83.38 215 MET A O 1
ATOM 1709 N N . PRO A 1 216 ? -14.966 -11.231 19.497 1.00 76.06 216 PRO A N 1
ATOM 1710 C CA . PRO A 1 216 ? -15.246 -11.774 20.813 1.00 76.06 216 PRO A CA 1
ATOM 1711 C C . PRO A 1 216 ? -13.948 -12.186 21.511 1.00 76.06 216 PRO A C 1
ATOM 1713 O O . PRO A 1 216 ? -13.007 -12.669 20.883 1.00 76.06 216 PRO A O 1
ATOM 1716 N N . ARG A 1 217 ? -13.905 -12.016 22.830 1.00 71.19 217 ARG A N 1
ATOM 1717 C CA . ARG A 1 217 ? -12.757 -12.331 23.676 1.00 71.19 217 ARG A CA 1
ATOM 1718 C C . ARG A 1 217 ? -13.214 -12.994 24.969 1.00 71.19 217 ARG A C 1
ATOM 1720 O O . ARG A 1 217 ? -14.007 -12.422 25.702 1.00 71.19 217 ARG A O 1
ATOM 1727 N N . GLY A 1 218 ? -12.632 -14.140 25.301 1.00 62.78 218 GLY A N 1
ATOM 1728 C CA . GLY A 1 218 ? -12.882 -14.850 26.556 1.00 62.78 218 GLY A CA 1
ATOM 1729 C C . GLY A 1 218 ? -13.000 -16.352 26.326 1.00 62.78 218 GLY A C 1
ATOM 1730 O O . GLY A 1 218 ? -13.445 -16.782 25.269 1.00 62.78 218 GLY A O 1
ATOM 1731 N N . ASN A 1 219 ? -12.595 -17.148 27.316 1.00 54.69 219 ASN A N 1
ATOM 1732 C CA . ASN A 1 219 ? -12.508 -18.609 27.195 1.00 54.69 219 ASN A CA 1
ATOM 1733 C C . ASN A 1 219 ? -13.809 -19.331 27.602 1.00 54.69 219 ASN A C 1
ATOM 1735 O O . ASN A 1 219 ? -13.789 -20.522 27.890 1.00 54.69 219 ASN A O 1
ATOM 1739 N N . GLY A 1 220 ? -14.939 -18.622 27.664 1.00 52.84 220 GLY A N 1
ATOM 1740 C CA . GLY A 1 220 ? -16.219 -19.211 28.041 1.00 52.84 220 GLY A CA 1
ATOM 1741 C C . GLY A 1 220 ? -17.371 -18.212 28.027 1.00 52.84 220 GLY A C 1
ATOM 1742 O O . GLY A 1 220 ? -17.166 -17.001 28.138 1.00 52.84 220 GLY A O 1
ATOM 1743 N N . ALA A 1 221 ? -18.582 -18.759 27.926 1.00 55.00 221 ALA A N 1
ATOM 1744 C CA . ALA A 1 221 ? -19.860 -18.054 27.863 1.00 55.00 221 ALA A CA 1
ATOM 1745 C C . ALA A 1 221 ? -20.018 -16.920 28.899 1.00 55.00 221 ALA A C 1
ATOM 1747 O O . ALA A 1 221 ? -20.481 -15.839 28.555 1.00 55.00 221 ALA A O 1
ATOM 1748 N N . GLY A 1 222 ? -19.569 -17.123 30.143 1.00 55.41 222 GLY A N 1
ATOM 1749 C CA . GLY A 1 222 ? -19.766 -16.158 31.234 1.00 55.41 222 GLY A CA 1
ATOM 1750 C C . GLY A 1 222 ? -18.838 -14.934 31.243 1.00 55.41 222 GLY A C 1
ATOM 1751 O O . GLY A 1 222 ? -19.116 -13.989 31.970 1.00 55.41 222 GLY A O 1
ATOM 1752 N N . ASN A 1 223 ? -17.750 -14.921 30.458 1.00 58.38 223 ASN A N 1
ATOM 1753 C CA . ASN A 1 223 ? -16.733 -13.850 30.467 1.00 58.38 223 ASN A CA 1
ATOM 1754 C C . ASN A 1 223 ? -16.404 -13.320 29.059 1.00 58.38 223 ASN A C 1
ATOM 1756 O O . ASN A 1 223 ? -15.319 -12.774 28.828 1.00 58.38 223 ASN A O 1
ATOM 1760 N N . MET A 1 224 ? -17.321 -13.498 28.106 1.00 64.69 224 MET A N 1
ATOM 1761 C CA . MET A 1 224 ? -17.134 -13.077 26.721 1.00 64.69 224 MET A CA 1
ATOM 1762 C C . MET A 1 224 ? -17.259 -11.552 26.603 1.00 64.69 224 MET A C 1
ATOM 1764 O O . MET A 1 224 ? -18.347 -10.985 26.605 1.00 64.69 224 MET A O 1
ATOM 1768 N N . LYS A 1 225 ? -16.117 -10.872 26.510 1.00 72.31 225 LYS A N 1
ATOM 1769 C CA . LYS A 1 225 ? -16.017 -9.442 26.209 1.00 72.31 225 LYS A CA 1
ATOM 1770 C C . LYS A 1 225 ? -15.986 -9.246 24.701 1.00 72.31 225 LYS A C 1
ATOM 1772 O O . LYS A 1 225 ? -15.342 -10.006 23.987 1.00 72.31 225 LYS A O 1
ATOM 1777 N N . ILE A 1 226 ? -16.642 -8.205 24.211 1.00 76.69 226 ILE A N 1
ATOM 1778 C CA . ILE A 1 226 ? -16.598 -7.844 22.794 1.00 76.69 226 ILE A CA 1
ATOM 1779 C C . ILE A 1 226 ? -15.685 -6.634 22.635 1.00 76.69 226 ILE A C 1
ATOM 1781 O O . ILE A 1 226 ? -15.825 -5.649 23.360 1.00 76.69 226 ILE A O 1
ATOM 1785 N N . LYS A 1 227 ? -14.771 -6.698 21.666 1.00 82.75 227 LYS A N 1
ATOM 1786 C CA . LYS A 1 227 ? -13.981 -5.548 21.236 1.00 82.75 227 LYS A CA 1
ATOM 1787 C C . LYS A 1 227 ? -14.346 -5.159 19.816 1.00 82.75 227 LYS A C 1
ATOM 1789 O O . LYS A 1 227 ? -14.423 -6.007 18.935 1.00 82.75 227 LYS A O 1
ATOM 1794 N N . VAL A 1 228 ? -14.544 -3.867 19.595 1.00 86.00 228 VAL A N 1
ATOM 1795 C CA . VAL A 1 228 ? -14.783 -3.322 18.260 1.00 86.00 228 VAL A CA 1
ATOM 1796 C C . VAL A 1 228 ? -13.441 -2.978 17.623 1.00 86.00 228 VAL A C 1
ATOM 1798 O O . VAL A 1 228 ? -12.624 -2.290 18.236 1.00 86.00 228 VAL A O 1
ATOM 1801 N N . LEU A 1 229 ? -13.218 -3.477 16.410 1.00 89.94 229 LEU A N 1
ATOM 1802 C CA . LEU A 1 229 ? -11.984 -3.279 15.651 1.00 89.94 229 LEU A CA 1
ATOM 1803 C C . LEU A 1 229 ? -12.085 -2.118 14.659 1.00 89.94 229 LEU A C 1
ATOM 1805 O O . LEU A 1 229 ? -11.107 -1.421 14.434 1.00 89.94 229 LEU A O 1
ATOM 1809 N N . ALA A 1 230 ? -13.250 -1.906 14.054 1.00 92.62 230 ALA A N 1
ATOM 1810 C CA . ALA A 1 230 ? -13.478 -0.792 13.142 1.00 92.62 230 ALA A CA 1
ATOM 1811 C C . ALA A 1 230 ? -14.976 -0.580 12.931 1.00 92.62 230 ALA A C 1
ATOM 1813 O O . ALA A 1 230 ? -15.761 -1.529 13.031 1.00 92.62 230 ALA A O 1
ATOM 1814 N N . VAL A 1 231 ? -15.362 0.653 12.613 1.00 91.44 231 VAL A N 1
ATOM 1815 C CA . VAL A 1 231 ? -16.739 1.020 12.263 1.00 91.44 231 VAL A CA 1
ATOM 1816 C C . VAL A 1 231 ? -16.738 1.919 11.031 1.00 91.44 231 VAL A C 1
ATOM 1818 O O . VAL A 1 231 ? -15.852 2.754 10.881 1.00 91.44 231 VAL A O 1
ATOM 1821 N N . ASN A 1 232 ? -17.735 1.749 10.164 1.00 91.94 232 ASN A N 1
ATOM 1822 C CA . ASN A 1 232 ? -18.081 2.677 9.096 1.00 91.94 232 ASN A CA 1
ATOM 1823 C C . ASN A 1 232 ? -19.535 3.131 9.267 1.00 91.94 232 ASN A C 1
ATOM 1825 O O . ASN A 1 232 ? -20.461 2.323 9.144 1.00 91.94 232 ASN A O 1
ATOM 1829 N N . CYS A 1 233 ? -19.720 4.421 9.536 1.00 85.69 233 CYS A N 1
ATOM 1830 C CA . CYS A 1 233 ? -21.018 5.062 9.724 1.00 85.69 233 CYS A CA 1
ATOM 1831 C C . CYS A 1 233 ? -21.187 6.258 8.788 1.00 85.69 233 CYS A C 1
ATOM 1833 O O . CYS A 1 233 ? -20.229 6.975 8.527 1.00 85.69 233 CYS A O 1
ATOM 1835 N N . LYS A 1 234 ? -22.426 6.576 8.386 1.00 79.94 234 LYS A N 1
ATOM 1836 C CA . LYS A 1 234 ? -22.704 7.762 7.549 1.00 79.94 234 LYS A CA 1
ATOM 1837 C C . LYS A 1 234 ? -22.207 9.080 8.161 1.00 79.94 234 LYS A C 1
ATOM 1839 O O . LYS A 1 234 ? -21.772 9.953 7.427 1.00 79.94 234 LYS A O 1
ATOM 1844 N N . LEU A 1 235 ? -22.283 9.219 9.488 1.00 76.50 235 LEU A N 1
ATOM 1845 C CA . LEU A 1 235 ? -21.916 10.453 10.196 1.00 76.50 235 LEU A CA 1
ATOM 1846 C C . LEU A 1 235 ? -20.413 10.576 10.483 1.00 76.50 235 LEU A C 1
ATOM 1848 O O . LEU A 1 235 ? -19.889 11.682 10.478 1.00 76.50 235 LEU A O 1
ATOM 1852 N N . MET A 1 236 ? -19.733 9.461 10.766 1.00 76.56 236 MET A N 1
ATOM 1853 C CA . MET A 1 236 ? -18.330 9.467 11.220 1.00 76.56 236 MET A CA 1
ATOM 1854 C C . MET A 1 236 ? -17.349 8.891 10.194 1.00 76.56 236 MET A C 1
ATOM 1856 O O . MET A 1 236 ? -16.140 8.984 10.380 1.00 76.56 236 MET A O 1
ATOM 1860 N N . GLY A 1 237 ? -17.852 8.299 9.110 1.00 88.44 237 GLY A N 1
ATOM 1861 C CA . GLY A 1 237 ? -17.047 7.537 8.165 1.00 88.44 237 GLY A CA 1
ATOM 1862 C C . GLY A 1 237 ? -16.379 6.332 8.827 1.00 88.44 237 GLY A C 1
ATOM 1863 O O . GLY A 1 237 ? -16.920 5.744 9.768 1.00 88.44 237 GLY A O 1
ATOM 1864 N N . TYR A 1 238 ? -15.202 5.977 8.313 1.00 92.56 238 TYR A N 1
ATOM 1865 C CA . TYR A 1 238 ? -14.347 4.911 8.828 1.00 92.56 238 TYR A CA 1
ATOM 1866 C C . 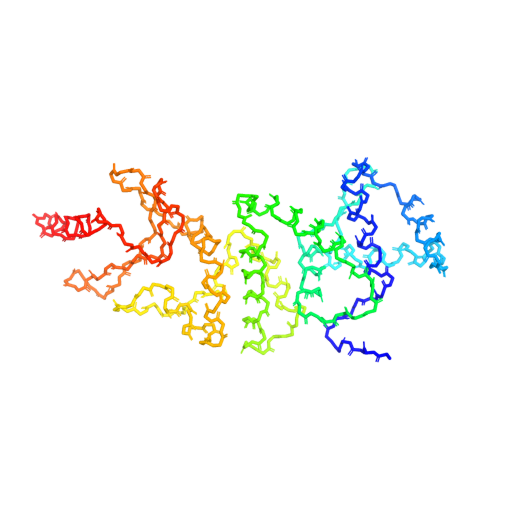TYR A 1 238 ? -13.574 5.364 10.075 1.00 92.56 238 TYR A C 1
ATOM 1868 O O . TYR A 1 238 ? -12.869 6.368 10.019 1.00 92.56 238 TYR A O 1
ATOM 1876 N N . THR A 1 239 ? -13.647 4.606 11.172 1.00 91.94 239 THR A N 1
ATOM 1877 C CA . THR A 1 239 ? -12.910 4.907 12.413 1.00 91.94 239 THR A CA 1
ATOM 1878 C C . THR A 1 239 ? -12.462 3.654 13.170 1.00 91.94 239 THR A C 1
ATOM 1880 O O . THR A 1 239 ? -13.136 2.617 13.155 1.00 91.94 239 THR A O 1
ATOM 1883 N N . LEU A 1 240 ? -11.326 3.778 13.863 1.00 90.00 240 LEU A N 1
ATOM 1884 C CA . LEU A 1 240 ? -10.790 2.809 14.827 1.00 90.00 240 LEU A CA 1
ATOM 1885 C C . LEU A 1 240 ? -11.128 3.180 16.282 1.00 90.00 240 LEU A C 1
ATOM 1887 O O . LEU A 1 240 ? -10.921 2.379 17.197 1.00 90.00 240 LEU A O 1
ATOM 1891 N N . ARG A 1 241 ? -11.645 4.390 16.516 1.00 83.75 241 ARG A N 1
ATOM 1892 C CA . ARG A 1 241 ? -12.066 4.899 17.826 1.00 83.75 241 ARG A CA 1
ATOM 1893 C C . ARG A 1 241 ? -13.571 5.122 17.829 1.00 83.75 241 ARG A C 1
ATOM 1895 O O . ARG A 1 241 ? -14.036 6.259 17.762 1.00 83.75 241 ARG A O 1
ATOM 1902 N N . PRO A 1 242 ? -14.367 4.047 17.898 1.00 68.12 242 PRO A N 1
ATOM 1903 C CA . PRO A 1 242 ? -15.803 4.200 17.851 1.00 68.12 242 PRO A CA 1
ATOM 1904 C C . PRO A 1 242 ? -16.319 4.969 19.073 1.00 68.12 242 PRO A C 1
ATOM 1906 O O . PRO A 1 242 ? -16.420 4.430 20.172 1.00 68.12 242 PRO A O 1
ATOM 1909 N N . GLY A 1 243 ? -16.721 6.216 18.842 1.00 61.03 243 GLY A N 1
ATOM 1910 C CA . GLY A 1 243 ? -17.583 6.998 19.727 1.00 61.03 243 GLY A CA 1
ATOM 1911 C C . GLY A 1 243 ? -19.073 6.796 19.432 1.00 61.03 243 GLY A C 1
ATOM 1912 O O . GLY A 1 243 ? -19.874 7.654 19.781 1.00 61.03 243 GLY A O 1
ATOM 1913 N N . CYS A 1 244 ? -19.453 5.714 18.736 1.00 54.94 244 CYS A N 1
ATOM 1914 C CA . CYS A 1 244 ? -20.824 5.503 18.275 1.00 54.94 244 CYS A CA 1
ATOM 1915 C C . CYS A 1 244 ? -21.756 5.186 19.467 1.00 54.94 244 CYS A C 1
ATOM 1917 O O . CYS A 1 244 ? -21.594 4.123 20.079 1.00 54.94 244 CYS A O 1
ATOM 1919 N N . PRO A 1 245 ? -22.740 6.050 19.793 1.00 53.62 245 PRO A N 1
ATOM 1920 C CA . PRO A 1 245 ? -23.655 5.837 20.920 1.00 53.62 245 PRO A CA 1
ATOM 1921 C C . PRO A 1 245 ? -24.423 4.514 20.798 1.00 53.62 245 PRO A C 1
ATOM 1923 O O . PRO A 1 245 ? -24.535 3.767 21.766 1.00 53.62 245 PRO A O 1
ATOM 1926 N N . PHE A 1 246 ? -24.838 4.167 19.577 1.00 52.91 246 PHE A N 1
ATOM 1927 C CA . PHE A 1 246 ? -25.653 2.987 19.271 1.00 52.91 246 PHE A CA 1
ATOM 1928 C C . PHE A 1 246 ? -24.921 1.651 19.445 1.00 52.91 246 PHE A C 1
ATOM 1930 O O . PHE A 1 246 ? -25.556 0.607 19.600 1.00 52.91 246 PHE A O 1
ATOM 1937 N N . MET A 1 247 ? -23.583 1.652 19.462 1.00 57.41 247 MET A N 1
ATOM 1938 C CA . MET A 1 247 ? -22.837 0.432 19.770 1.00 57.41 247 MET A CA 1
ATOM 1939 C C . MET A 1 247 ? -22.880 0.065 21.246 1.00 57.41 247 MET A C 1
ATOM 1941 O O . MET A 1 247 ? -22.821 -1.125 21.546 1.00 57.41 247 MET A O 1
ATOM 1945 N N . ARG A 1 248 ? -23.012 1.033 22.167 1.00 55.53 248 ARG A N 1
ATOM 1946 C CA . ARG A 1 248 ? -23.235 0.693 23.579 1.00 55.53 248 ARG A CA 1
ATOM 1947 C C . ARG A 1 248 ? -24.530 -0.106 23.706 1.00 55.53 248 ARG A C 1
ATOM 1949 O O . ARG A 1 248 ? -24.497 -1.213 24.233 1.00 55.53 248 ARG A O 1
ATOM 1956 N N . ASP A 1 249 ? -25.616 0.382 23.119 1.00 51.81 249 ASP A N 1
ATOM 1957 C CA . ASP A 1 249 ? -26.936 -0.246 23.242 1.00 51.81 249 ASP A CA 1
ATOM 1958 C C . ASP A 1 249 ? -27.009 -1.630 22.571 1.00 51.81 249 ASP A C 1
ATOM 1960 O O . ASP A 1 249 ? -27.615 -2.557 23.119 1.00 51.81 249 ASP A O 1
ATOM 1964 N N . LEU A 1 250 ? -26.339 -1.835 21.425 1.00 54.94 250 LEU A N 1
ATOM 1965 C CA . LEU A 1 250 ? -26.288 -3.157 20.785 1.00 54.94 250 LEU A CA 1
ATOM 1966 C C . LEU A 1 250 ? -25.414 -4.158 21.560 1.00 54.94 250 LEU A C 1
ATOM 1968 O O . LEU A 1 250 ? -25.783 -5.327 21.688 1.00 54.94 250 LEU A O 1
ATOM 1972 N N . LEU A 1 251 ? -24.263 -3.722 22.083 1.00 54.88 251 LEU A N 1
ATOM 1973 C CA . LEU A 1 251 ? -23.389 -4.583 22.884 1.00 54.88 251 LEU A CA 1
ATOM 1974 C C . LEU A 1 251 ? -24.084 -5.018 24.180 1.00 54.88 251 LEU A C 1
ATOM 1976 O O . LEU A 1 251 ? -24.012 -6.194 24.529 1.00 54.88 251 LEU A O 1
ATOM 1980 N N . TYR A 1 252 ? -24.818 -4.117 24.841 1.00 50.91 252 TYR A N 1
ATOM 1981 C CA . TYR A 1 252 ? -25.606 -4.455 26.029 1.00 50.91 252 TYR A CA 1
ATOM 1982 C C . TYR A 1 252 ? -26.816 -5.349 25.708 1.00 50.91 252 TYR A C 1
ATOM 1984 O O . TYR A 1 252 ? -27.079 -6.296 26.448 1.00 50.91 252 TYR A O 1
ATOM 1992 N N . SER A 1 253 ? -27.531 -5.114 24.602 1.00 49.41 253 SER A N 1
ATOM 1993 C CA . SER A 1 253 ? -28.732 -5.895 24.258 1.00 49.41 253 SER A CA 1
ATOM 1994 C C . SER A 1 253 ? -28.434 -7.302 23.724 1.00 49.41 253 SER A C 1
ATOM 1996 O O . SER A 1 253 ? -29.116 -8.247 24.118 1.00 49.41 253 SER A O 1
ATOM 1998 N N . LYS A 1 254 ? -27.404 -7.494 22.884 1.00 49.78 254 LYS A N 1
ATOM 1999 C CA . LYS A 1 254 ? -27.057 -8.828 22.349 1.00 49.78 254 LYS A CA 1
ATOM 2000 C C . LYS A 1 254 ? -26.298 -9.720 23.333 1.00 49.78 254 LYS A C 1
ATOM 2002 O O . LYS A 1 254 ? -26.410 -10.937 23.222 1.00 49.78 254 LYS A O 1
ATOM 2007 N N . LEU A 1 255 ? -25.554 -9.153 24.286 1.00 49.25 255 LEU A N 1
ATOM 2008 C CA . LEU A 1 255 ? -24.908 -9.941 25.346 1.00 49.25 255 LEU A CA 1
ATOM 2009 C C . LEU A 1 255 ? -25.897 -10.346 26.450 1.00 49.25 255 LEU A C 1
ATOM 2011 O O . LEU A 1 255 ? -25.787 -11.455 26.962 1.00 49.25 255 LEU A O 1
ATOM 2015 N N . ASN A 1 256 ? -26.895 -9.511 26.763 1.00 40.28 256 ASN A N 1
ATOM 2016 C CA . ASN A 1 256 ? -27.929 -9.859 27.746 1.00 40.28 256 ASN A CA 1
ATOM 2017 C C . ASN A 1 256 ? -29.077 -10.700 27.155 1.00 40.28 256 ASN A C 1
ATOM 2019 O O . ASN A 1 256 ? -29.714 -11.450 27.887 1.00 40.28 256 ASN A O 1
ATOM 2023 N N . GLY A 1 257 ? -29.346 -10.602 25.848 1.00 35.97 257 GLY A N 1
ATOM 2024 C CA . GLY A 1 257 ? -30.443 -11.327 25.192 1.00 35.97 257 GLY A CA 1
ATOM 2025 C C . GLY A 1 257 ? -30.150 -12.790 24.836 1.00 35.97 257 GLY A C 1
ATOM 2026 O O . GLY A 1 257 ? -31.086 -13.546 24.607 1.00 35.97 257 GLY A O 1
ATOM 2027 N N . ASN A 1 258 ? -28.879 -13.207 24.810 1.00 35.38 258 ASN A N 1
ATOM 2028 C CA . ASN A 1 258 ? -28.477 -14.549 24.357 1.00 35.38 258 ASN A CA 1
ATOM 2029 C C . ASN A 1 258 ? -28.120 -15.534 25.487 1.00 35.38 258 ASN A C 1
ATOM 2031 O O . ASN A 1 258 ? -27.610 -16.613 25.201 1.00 35.38 258 ASN A O 1
ATOM 2035 N N . PHE A 1 259 ? -28.412 -15.206 26.751 1.00 33.84 259 PHE A N 1
ATOM 2036 C CA . PHE A 1 259 ? -28.227 -16.125 27.890 1.00 33.84 259 PHE A CA 1
ATOM 2037 C C . PHE A 1 259 ? -29.520 -16.522 28.612 1.00 33.84 259 PHE A C 1
ATOM 2039 O O . PHE A 1 259 ? -29.466 -17.218 29.619 1.00 33.84 259 PHE A O 1
ATOM 2046 N N . SER A 1 260 ? -30.686 -16.138 28.091 1.00 29.33 260 SER A N 1
ATOM 2047 C CA . SER A 1 260 ? -31.996 -16.539 28.628 1.00 29.33 260 SER A CA 1
ATOM 2048 C C . SER A 1 26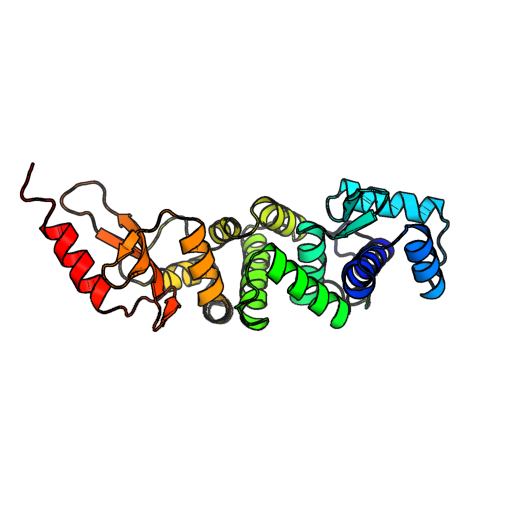0 ? -32.699 -17.630 27.808 1.00 29.33 260 SER A C 1
ATOM 2050 O O . SER A 1 260 ? -33.871 -17.906 28.045 1.00 29.33 260 SER A O 1
ATOM 2052 N N . SER A 1 261 ? -32.013 -18.266 26.849 1.00 29.42 261 SER A N 1
ATOM 2053 C CA . SER A 1 261 ? -32.576 -19.386 26.077 1.00 29.42 261 SER A CA 1
ATOM 2054 C C . SER A 1 261 ? -31.528 -20.403 25.609 1.00 29.42 261 SER A C 1
ATOM 2056 O O . SER A 1 261 ? -31.367 -20.630 24.413 1.00 29.42 261 SER A O 1
ATOM 2058 N N . ILE A 1 262 ? -30.830 -21.030 26.562 1.00 32.34 262 ILE A N 1
ATOM 2059 C CA . ILE A 1 262 ? -30.386 -22.435 26.478 1.00 32.34 262 ILE A CA 1
ATOM 2060 C C . ILE A 1 262 ? -30.611 -23.061 27.852 1.00 32.34 262 ILE A C 1
ATOM 2062 O O . ILE A 1 262 ? -30.188 -22.421 28.841 1.00 32.34 262 ILE A O 1
#

Secondary structure (DSSP, 8-state):
----TT----HHHHHHHHHHHHHHHHTS---HHHHHHHHHHTT----HHHHHHHHHHHHHTTSEEEETTTEEEE-HHHHHHHHHHHHTT---SSSS-HHHHHHHHHHHHHHTT-TTS-HHHHHHHHHHHHHHHHHTT--HHHHHHHHHHH-TTGGGGGGS-SS--SSS-HHHHHHHHH-GGGHHHHHHTHHHHHHHHHHHS--EEPTTS-EEEEEEE-SSGGG-EEEEEEEEETTTEEESS---HHHHHHHHHHHHHTSS--